Protein AF-A0A822E398-F1 (afdb_monomer_lite)

pLDDT: mean 74.32, std 11.71, range [43.66, 89.75]

Foldseek 3Di:
DDPQVVLVVCVVVLAAAEEEDAEPDDPVQRLQFLLVSVVLCVVQVHHYHYQDPPVVQVQWQPPLDPPPCVVRHPCVVCVVVVLVPDDPVSNVLQFEDEDEDDLPQPPDADDCCVPVVGRYYYYHGDHHPPLNLCVDPPHPCVCVQCPVVVHHSVCSSVVSCVSRTHHDPVVQQVPQDPPDPDDDPPDHSVNVVCQVPPPVHDDDDDDDDDDD

Secondary structure (DSSP, 8-state):
--HHHHHHHHHHTT--EEEE---SS-HHHHHHHHHHHHHHHHHTT-EEEE-S--HHHHHHHTTTS---HHHHHHHHTTHHHHHHHS-HHHHHH--EEEEE--S----S---HHHH--SSEEEEEE--SHHHHHHH-TT-TTHHIIIIIS---TTTHHHHHHHHH----HHHHHHHS----SS-S----HHHHHHHHS-TT------------

Structure (mmCIF, N/CA/C/O backbone):
data_AF-A0A822E398-F1
#
_entry.id   AF-A0A822E398-F1
#
loop_
_atom_site.group_PDB
_atom_site.id
_atom_site.type_symbol
_atom_site.label_atom_id
_atom_site.label_alt_id
_atom_site.label_comp_id
_atom_site.label_asym_id
_atom_site.label_entity_id
_atom_site.label_seq_id
_atom_site.pdbx_PDB_ins_code
_atom_site.Cartn_x
_atom_site.Cartn_y
_atom_site.Cartn_z
_atom_site.occupancy
_atom_site.B_iso_or_equiv
_atom_site.auth_seq_id
_atom_site.auth_comp_id
_atom_site.auth_asym_id
_atom_site.auth_atom_id
_atom_site.pdbx_PDB_model_num
ATOM 1 N N . MET A 1 1 ? -13.397 24.276 16.461 1.00 60.16 1 MET A N 1
ATOM 2 C CA . MET A 1 1 ? -13.560 22.857 16.807 1.00 60.16 1 MET A CA 1
ATOM 3 C C . MET A 1 1 ? -12.304 22.445 17.545 1.00 60.16 1 MET A C 1
ATOM 5 O O . MET A 1 1 ? -11.226 22.708 17.019 1.00 60.16 1 MET A O 1
ATOM 9 N N . THR A 1 2 ? -12.426 21.937 18.766 1.00 77.38 2 THR A N 1
ATOM 10 C CA . THR A 1 2 ? -11.283 21.451 19.557 1.00 77.38 2 THR A CA 1
ATOM 11 C C . THR A 1 2 ? -10.794 20.102 19.017 1.00 77.38 2 THR A C 1
ATOM 13 O O . THR A 1 2 ? -11.474 19.467 18.207 1.00 77.38 2 THR A O 1
ATOM 16 N N . PHE A 1 3 ? -9.609 19.658 19.445 1.00 71.69 3 PHE A N 1
ATOM 17 C CA . PHE A 1 3 ? -9.097 18.336 19.075 1.00 71.69 3 PHE A CA 1
ATOM 18 C C . PHE A 1 3 ? -10.010 17.209 19.585 1.00 71.69 3 PHE A C 1
ATOM 20 O O . PHE A 1 3 ? -10.341 16.306 18.827 1.00 71.69 3 PHE A O 1
ATOM 27 N N . GLU A 1 4 ? -10.510 17.300 20.822 1.00 75.12 4 GLU A N 1
ATOM 28 C CA . GLU A 1 4 ? -11.467 16.320 21.356 1.00 75.12 4 GLU A CA 1
ATOM 29 C C . GLU A 1 4 ? -12.773 16.280 20.548 1.00 75.12 4 GLU A C 1
ATOM 31 O O . GLU A 1 4 ? -13.281 15.200 20.263 1.00 75.12 4 GLU A O 1
ATOM 36 N N . GLU A 1 5 ? -13.294 17.428 20.099 1.00 78.19 5 GLU A N 1
ATOM 37 C CA . GLU A 1 5 ? -14.481 17.471 19.231 1.00 78.19 5 GLU A CA 1
ATOM 38 C C . GLU A 1 5 ? -14.224 16.821 17.859 1.00 78.19 5 GLU A C 1
ATOM 40 O O . GLU A 1 5 ? -15.102 16.155 17.306 1.00 78.19 5 GLU A O 1
ATOM 45 N N . GLN A 1 6 ? -13.022 16.991 17.295 1.00 72.75 6 GLN A N 1
ATOM 46 C CA . GLN A 1 6 ? -12.601 16.290 16.075 1.00 72.75 6 GLN A CA 1
ATOM 47 C C . GLN A 1 6 ? -12.479 14.783 16.308 1.00 72.75 6 GLN A C 1
ATOM 49 O O . GLN A 1 6 ? -12.944 13.988 15.490 1.00 72.75 6 GLN A O 1
ATOM 54 N N . PHE A 1 7 ? -11.889 14.393 17.433 1.00 74.50 7 PHE A N 1
ATOM 55 C CA . PHE A 1 7 ? -11.658 13.004 17.792 1.00 74.50 7 PHE A CA 1
ATOM 56 C C . PHE A 1 7 ? -12.970 12.257 18.067 1.00 74.50 7 PHE A C 1
ATOM 58 O O . PHE A 1 7 ? -13.199 11.172 17.536 1.00 74.50 7 PHE A O 1
ATOM 65 N N . GLN A 1 8 ? -13.909 12.884 18.773 1.00 78.56 8 GLN A N 1
ATOM 66 C CA . GLN A 1 8 ? -15.251 12.337 18.949 1.00 78.56 8 GLN A CA 1
ATOM 67 C C . GLN A 1 8 ? -15.978 12.150 17.618 1.00 78.56 8 GLN A C 1
ATOM 69 O O . GLN A 1 8 ? -16.666 11.148 17.436 1.00 78.56 8 GLN A O 1
ATOM 74 N N . ARG A 1 9 ? -15.802 13.057 16.649 1.00 79.50 9 ARG A N 1
ATOM 75 C CA . ARG A 1 9 ? -16.343 12.850 15.296 1.00 79.50 9 ARG A CA 1
ATOM 76 C C . ARG A 1 9 ? -15.699 11.661 14.590 1.00 79.50 9 ARG A C 1
ATOM 78 O O . ARG A 1 9 ? -16.415 10.911 13.939 1.00 79.50 9 ARG A O 1
ATOM 85 N N . ILE A 1 10 ? -14.386 11.471 14.720 1.00 76.50 10 ILE A N 1
ATOM 86 C CA . ILE A 1 10 ? -13.675 10.295 14.188 1.00 76.50 10 ILE A CA 1
ATOM 87 C C . ILE A 1 10 ? -14.284 9.006 14.752 1.00 76.50 10 ILE A C 1
ATOM 89 O O . ILE A 1 10 ? -14.565 8.081 13.989 1.00 76.50 10 ILE A O 1
ATOM 93 N N . ILE A 1 11 ? -14.555 8.962 16.059 1.00 80.19 11 ILE A N 1
ATOM 94 C CA . ILE A 1 11 ? -15.192 7.815 16.717 1.00 80.19 11 ILE A CA 1
ATOM 95 C C . ILE A 1 11 ? -16.631 7.621 16.229 1.00 80.19 11 ILE A C 1
ATOM 97 O O . ILE A 1 11 ? -16.986 6.519 15.814 1.00 80.19 11 ILE A O 1
ATOM 101 N N . GLN A 1 12 ? -17.445 8.682 16.221 1.00 82.88 12 GLN A N 1
ATOM 102 C CA . GLN A 1 12 ? -18.850 8.645 15.792 1.00 82.88 12 GLN A CA 1
ATOM 103 C C . GLN A 1 12 ? -19.008 8.195 14.336 1.00 82.88 12 GLN A C 1
ATOM 105 O O . GLN A 1 12 ? -19.931 7.454 14.010 1.00 82.88 12 GLN A O 1
ATOM 110 N N . LEU A 1 13 ? -18.099 8.628 13.461 1.00 79.62 13 LEU A N 1
ATOM 111 C CA . LEU A 1 13 ? -18.059 8.236 12.052 1.00 79.62 13 LEU A CA 1
ATOM 112 C C . LEU A 1 13 ? -17.362 6.885 11.831 1.00 79.62 13 LEU A C 1
ATOM 114 O O . LEU A 1 13 ? -17.240 6.442 10.691 1.00 79.62 13 LEU A O 1
ATOM 118 N N . ASN A 1 14 ? -16.896 6.241 12.904 1.00 83.88 14 ASN A N 1
ATOM 119 C CA . ASN A 1 14 ? -16.097 5.023 12.887 1.00 83.88 14 ASN A CA 1
ATOM 120 C C . ASN A 1 14 ? -14.923 5.078 11.893 1.00 83.88 14 ASN A C 1
ATOM 122 O O . ASN A 1 14 ? -14.618 4.110 11.196 1.00 83.88 14 ASN A O 1
ATOM 126 N N . VAL A 1 15 ? -14.260 6.232 11.819 1.00 83.44 15 VAL A N 1
ATOM 127 C CA . VAL 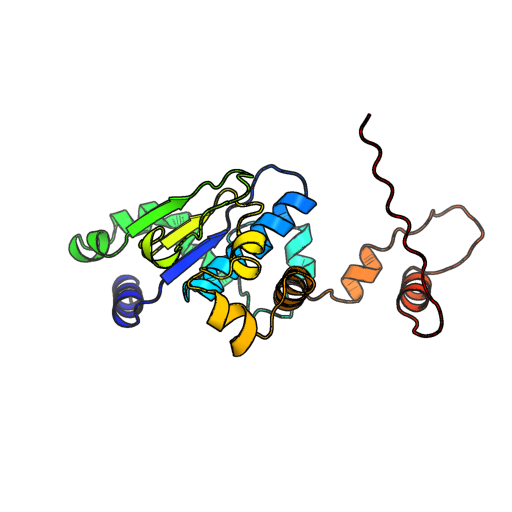A 1 15 ? -13.082 6.402 10.975 1.00 83.44 15 VAL A CA 1
ATOM 128 C C . VAL A 1 15 ? -11.933 5.617 11.599 1.00 83.44 15 VAL A C 1
ATOM 130 O O . VAL A 1 15 ? -11.661 5.712 12.802 1.00 83.44 15 VAL A O 1
ATOM 133 N N . ARG A 1 16 ? -11.278 4.813 10.764 1.00 88.25 16 ARG A N 1
ATOM 134 C CA . ARG A 1 16 ? -10.135 3.974 11.120 1.00 88.25 16 ARG A CA 1
ATOM 135 C C . ARG A 1 16 ? -8.964 4.317 10.219 1.00 88.25 16 ARG A C 1
ATOM 137 O O . ARG A 1 16 ? -9.158 4.684 9.061 1.00 88.25 16 ARG A O 1
ATOM 144 N N . PHE A 1 17 ? -7.761 4.178 10.747 1.00 86.69 17 PHE A N 1
ATOM 145 C CA . PHE A 1 17 ? -6.532 4.565 10.074 1.00 86.69 17 PHE A CA 1
ATOM 146 C C . PHE A 1 17 ? -5.630 3.359 9.877 1.00 86.69 17 PHE A C 1
ATOM 148 O O . PHE A 1 17 ? -5.622 2.422 10.684 1.00 86.69 17 PHE A O 1
ATOM 155 N N . LEU A 1 18 ? -4.877 3.398 8.786 1.00 88.00 18 LEU A N 1
ATOM 156 C CA . LEU A 1 18 ? -3.788 2.480 8.527 1.00 88.00 18 LEU A CA 1
ATOM 157 C C . LEU A 1 18 ? -2.566 3.290 8.112 1.00 88.00 18 LEU A C 1
ATOM 159 O O . LEU A 1 18 ? -2.607 4.010 7.115 1.00 88.00 18 LEU A O 1
ATOM 163 N N . ILE A 1 19 ? -1.487 3.157 8.872 1.00 85.31 19 ILE A N 1
ATOM 164 C CA . ILE A 1 19 ? -0.251 3.909 8.705 1.00 85.31 19 ILE A CA 1
ATOM 165 C C . ILE A 1 19 ? 0.794 3.002 8.070 1.00 85.31 19 ILE A C 1
ATOM 167 O O . ILE A 1 19 ? 1.100 1.921 8.574 1.00 85.31 19 ILE A O 1
ATOM 171 N N . TYR A 1 20 ? 1.357 3.463 6.961 1.00 85.50 20 TYR A N 1
ATOM 172 C CA . TYR A 1 20 ? 2.555 2.878 6.385 1.00 85.50 20 TYR A CA 1
ATOM 173 C C . TYR A 1 20 ? 3.791 3.382 7.126 1.00 85.50 20 TYR A C 1
ATOM 175 O O . TYR A 1 20 ? 4.073 4.582 7.133 1.00 85.50 20 TYR A O 1
ATOM 183 N N . GLU A 1 21 ? 4.577 2.453 7.660 1.00 83.19 21 GLU A N 1
ATOM 184 C CA . GLU A 1 21 ? 5.916 2.735 8.152 1.00 83.19 21 GLU A CA 1
ATOM 185 C C . GLU A 1 21 ? 6.958 2.162 7.189 1.00 83.19 21 GLU A C 1
ATOM 187 O O . GLU A 1 21 ? 6.857 1.033 6.699 1.00 83.19 21 GLU A O 1
ATOM 192 N N . LYS A 1 22 ? 7.963 2.978 6.866 1.00 78.31 22 LYS A N 1
ATOM 193 C CA . LYS A 1 22 ? 8.986 2.626 5.884 1.00 78.31 22 LYS A CA 1
ATOM 194 C C . LYS A 1 22 ? 9.930 1.575 6.456 1.00 78.31 22 LYS A C 1
ATOM 196 O O . LYS A 1 22 ? 10.693 1.850 7.377 1.00 78.31 22 LYS A O 1
ATOM 201 N N . SER A 1 23 ? 9.988 0.419 5.808 1.00 75.69 23 SER A N 1
ATOM 202 C CA . SER A 1 23 ? 11.020 -0.579 6.076 1.00 75.69 23 SER A CA 1
ATOM 203 C C . SER A 1 23 ? 12.400 -0.107 5.588 1.00 75.69 23 SER A C 1
ATOM 205 O O . SER A 1 23 ? 12.530 0.561 4.556 1.00 75.69 23 SER A O 1
ATOM 207 N N . LEU A 1 24 ? 13.472 -0.512 6.278 1.00 76.50 24 LEU A N 1
ATOM 208 C CA . LEU A 1 24 ? 14.869 -0.238 5.884 1.00 76.50 24 LEU A CA 1
ATOM 209 C C . LEU A 1 24 ? 15.364 -1.118 4.711 1.00 76.50 24 LEU A C 1
ATOM 211 O O . LEU A 1 24 ? 16.562 -1.307 4.522 1.00 76.50 24 LEU A O 1
ATOM 215 N N . THR A 1 25 ? 14.447 -1.668 3.915 1.00 78.38 25 THR A N 1
ATOM 216 C CA . THR A 1 25 ? 14.728 -2.603 2.816 1.00 78.38 25 THR A CA 1
ATOM 217 C C . THR A 1 25 ? 14.977 -1.880 1.489 1.00 78.38 25 THR A C 1
ATOM 219 O O . THR A 1 25 ? 14.923 -0.648 1.405 1.00 78.38 25 THR A O 1
ATOM 222 N N . GLY A 1 26 ? 15.273 -2.641 0.429 1.00 80.31 26 GLY A N 1
ATOM 223 C CA . GLY A 1 26 ? 15.471 -2.106 -0.918 1.00 80.31 26 GLY A CA 1
ATOM 224 C C . GLY A 1 26 ? 14.219 -1.422 -1.481 1.00 80.31 26 GLY A C 1
ATOM 225 O O . GLY A 1 26 ? 13.101 -1.644 -1.024 1.00 80.31 26 GLY A O 1
ATOM 226 N N . ILE A 1 27 ? 14.393 -0.583 -2.508 1.00 80.50 27 ILE A N 1
ATOM 227 C CA . ILE A 1 27 ? 13.290 0.213 -3.074 1.00 80.50 27 ILE A CA 1
ATOM 228 C C . ILE A 1 27 ? 12.125 -0.649 -3.581 1.00 80.50 27 ILE A C 1
ATOM 230 O O . ILE A 1 27 ? 10.973 -0.291 -3.366 1.00 80.50 27 ILE A O 1
ATOM 234 N N . ALA A 1 28 ? 12.422 -1.795 -4.199 1.00 80.44 28 ALA A N 1
ATOM 235 C CA . ALA A 1 28 ? 11.409 -2.721 -4.694 1.00 80.44 28 ALA A CA 1
ATOM 236 C C . ALA A 1 28 ? 10.558 -3.282 -3.546 1.00 80.44 28 ALA A C 1
ATOM 238 O O . ALA A 1 28 ? 9.333 -3.231 -3.611 1.00 80.44 28 ALA A O 1
ATOM 239 N N . ASP A 1 29 ? 11.200 -3.720 -2.463 1.00 79.81 29 ASP A N 1
ATOM 240 C CA . ASP A 1 29 ? 10.511 -4.258 -1.288 1.00 79.81 29 ASP A CA 1
ATOM 241 C C . ASP A 1 29 ? 9.667 -3.183 -0.600 1.00 79.81 29 ASP A C 1
ATOM 243 O O . ASP A 1 29 ? 8.542 -3.455 -0.195 1.00 79.81 29 ASP A O 1
ATOM 247 N N . ARG A 1 30 ? 10.164 -1.940 -0.529 1.00 80.88 30 ARG A N 1
ATOM 248 C CA . ARG A 1 30 ? 9.393 -0.802 -0.003 1.00 80.88 30 ARG A CA 1
ATOM 249 C C . ARG A 1 30 ? 8.161 -0.487 -0.849 1.00 80.88 30 ARG A C 1
ATOM 251 O O . ARG A 1 30 ? 7.112 -0.183 -0.293 1.00 80.88 30 ARG A O 1
ATOM 258 N N . ILE A 1 31 ? 8.264 -0.567 -2.179 1.00 81.94 31 ILE A N 1
ATOM 259 C CA . ILE A 1 31 ? 7.106 -0.394 -3.071 1.00 81.94 31 ILE A CA 1
ATOM 260 C C . ILE A 1 31 ? 6.102 -1.528 -2.848 1.00 81.94 31 ILE A C 1
ATOM 262 O O . ILE A 1 31 ? 4.913 -1.261 -2.716 1.00 81.94 31 ILE A O 1
ATOM 266 N N . ILE A 1 32 ? 6.559 -2.780 -2.764 1.00 82.56 32 ILE A N 1
ATOM 267 C CA . ILE A 1 32 ? 5.682 -3.929 -2.495 1.00 82.56 32 ILE A CA 1
ATOM 268 C C . ILE A 1 32 ? 4.984 -3.770 -1.141 1.00 82.56 32 ILE A C 1
ATOM 270 O O . ILE A 1 32 ? 3.774 -3.985 -1.055 1.00 82.56 32 ILE A O 1
ATOM 274 N N . HIS A 1 33 ? 5.722 -3.354 -0.111 1.00 84.31 33 HIS A N 1
ATOM 275 C CA . HIS A 1 33 ? 5.190 -3.059 1.217 1.00 84.31 33 HIS A CA 1
ATOM 276 C C . HIS A 1 33 ? 4.122 -1.971 1.162 1.00 84.31 33 HIS A C 1
ATOM 278 O O . HIS A 1 33 ? 3.009 -2.182 1.633 1.00 84.31 33 HIS A O 1
ATOM 284 N N . LEU A 1 34 ? 4.404 -0.852 0.497 1.00 85.06 34 LEU A N 1
ATOM 285 C CA . LEU A 1 34 ? 3.460 0.249 0.321 1.00 85.06 34 LEU A CA 1
ATOM 286 C C . LEU A 1 34 ? 2.176 -0.193 -0.391 1.00 85.06 34 LEU A C 1
ATOM 288 O O . LEU A 1 34 ? 1.082 0.056 0.107 1.00 85.06 34 LEU A O 1
ATOM 292 N N . ILE A 1 35 ? 2.303 -0.891 -1.520 1.00 85.19 35 ILE A N 1
ATOM 293 C CA . ILE A 1 35 ? 1.162 -1.391 -2.298 1.00 85.19 35 ILE A CA 1
ATOM 294 C C . ILE A 1 35 ? 0.313 -2.352 -1.476 1.00 85.19 35 ILE A C 1
ATOM 296 O O . ILE A 1 35 ? -0.912 -2.247 -1.455 1.00 85.19 35 ILE A O 1
ATOM 300 N N . THR A 1 36 ? 0.965 -3.267 -0.768 1.00 84.56 36 THR A N 1
ATOM 301 C CA . THR A 1 36 ? 0.282 -4.235 0.087 1.00 84.56 36 THR A CA 1
ATOM 302 C C . THR A 1 36 ? -0.455 -3.543 1.230 1.00 84.56 36 THR A C 1
ATOM 304 O O . THR A 1 36 ? -1.612 -3.842 1.510 1.00 84.56 36 THR A O 1
ATOM 307 N N . THR A 1 37 ? 0.203 -2.583 1.865 1.00 86.75 37 THR A N 1
ATOM 308 C CA . THR A 1 37 ? -0.336 -1.827 2.991 1.00 86.75 37 THR A CA 1
ATOM 309 C C . THR A 1 37 ? -1.543 -0.986 2.558 1.00 86.75 37 THR A C 1
ATOM 311 O O . THR A 1 37 ? -2.587 -1.011 3.210 1.00 86.75 37 THR A O 1
ATOM 314 N N . TYR A 1 38 ? -1.453 -0.318 1.404 1.00 86.62 38 TYR A N 1
ATOM 315 C CA . TYR A 1 38 ? -2.575 0.400 0.798 1.00 86.62 38 TYR A CA 1
ATOM 316 C C . TYR A 1 38 ? -3.752 -0.524 0.481 1.00 86.62 38 TYR A C 1
ATOM 318 O O . TYR A 1 38 ? -4.900 -0.207 0.781 1.00 86.62 38 TYR A O 1
ATOM 326 N N . PHE A 1 39 ? -3.476 -1.693 -0.086 1.00 86.06 39 PHE A N 1
ATOM 327 C CA . PHE A 1 39 ? -4.514 -2.664 -0.388 1.00 86.06 39 PHE A CA 1
ATOM 328 C C . PHE A 1 39 ? -5.255 -3.140 0.863 1.00 86.06 39 PHE A C 1
ATOM 330 O O . PHE A 1 39 ? -6.478 -3.234 0.859 1.00 86.06 39 PHE A O 1
ATOM 337 N N . ILE A 1 40 ? -4.537 -3.370 1.960 1.00 87.06 40 ILE A N 1
ATOM 338 C CA . ILE A 1 40 ? -5.143 -3.754 3.239 1.00 87.06 40 ILE A CA 1
ATOM 339 C C . ILE A 1 40 ? -5.998 -2.612 3.794 1.00 87.06 40 ILE A C 1
ATOM 341 O O . ILE A 1 40 ? -7.072 -2.868 4.337 1.00 87.06 40 ILE A O 1
ATOM 345 N N . ALA A 1 41 ? -5.600 -1.355 3.585 1.00 88.12 41 ALA A N 1
ATOM 346 C CA . ALA A 1 41 ? -6.437 -0.208 3.925 1.00 88.12 41 ALA A CA 1
ATOM 347 C C . ALA A 1 41 ? -7.751 -0.197 3.122 1.00 88.12 41 ALA A C 1
ATOM 349 O O . ALA A 1 41 ? -8.808 0.039 3.701 1.00 88.12 41 ALA A O 1
ATOM 350 N N . VAL A 1 42 ? -7.716 -0.538 1.828 1.00 86.62 42 VAL A N 1
ATOM 351 C CA . VAL A 1 42 ? -8.931 -0.703 1.007 1.00 86.62 42 VAL A CA 1
ATOM 352 C C . VAL A 1 42 ? -9.797 -1.854 1.529 1.00 86.62 42 VAL A C 1
ATOM 354 O O . VAL A 1 42 ? -10.990 -1.662 1.756 1.00 86.62 42 VAL A O 1
ATOM 357 N N . LEU A 1 43 ? -9.202 -3.026 1.778 1.00 86.50 43 LEU A N 1
ATOM 358 C CA . LEU A 1 43 ? -9.910 -4.211 2.282 1.00 86.50 43 LEU A CA 1
ATOM 359 C C . LEU A 1 43 ? -10.595 -3.978 3.629 1.00 86.50 43 LEU A C 1
ATOM 361 O O . LEU A 1 43 ? -11.641 -4.565 3.894 1.00 86.50 43 LEU A O 1
ATOM 365 N N . THR A 1 44 ? -9.988 -3.149 4.476 1.00 87.38 44 THR A N 1
ATOM 366 C CA . THR A 1 44 ? -10.467 -2.871 5.834 1.00 87.38 44 THR A CA 1
ATOM 367 C C . THR A 1 44 ? -11.156 -1.511 5.971 1.00 87.38 44 THR A C 1
ATOM 369 O O . THR A 1 44 ? -11.397 -1.031 7.079 1.00 87.38 44 THR A O 1
ATOM 372 N N . ASN A 1 45 ? -11.467 -0.848 4.851 1.00 87.31 45 ASN A N 1
ATOM 373 C CA . ASN A 1 45 ? -12.090 0.478 4.824 1.00 87.31 45 ASN A CA 1
ATOM 374 C C . ASN A 1 45 ? -11.414 1.481 5.790 1.00 87.31 45 ASN A C 1
ATOM 376 O O . ASN A 1 45 ? -12.066 2.127 6.617 1.00 87.31 45 ASN A O 1
ATOM 380 N N . ARG A 1 46 ? -10.081 1.547 5.738 1.00 88.56 46 ARG A N 1
ATOM 381 C CA . ARG A 1 46 ? -9.245 2.443 6.545 1.00 88.56 46 ARG A CA 1
ATOM 382 C C . ARG A 1 46 ? -8.726 3.591 5.693 1.00 88.56 46 ARG A C 1
ATOM 384 O O . ARG A 1 46 ? -8.362 3.413 4.532 1.00 88.56 46 ARG A O 1
ATOM 391 N N . LEU A 1 47 ? -8.619 4.767 6.301 1.00 84.94 47 LEU A N 1
ATOM 392 C CA . LEU A 1 47 ? -7.871 5.874 5.725 1.00 84.94 47 LEU A CA 1
ATOM 393 C C . LEU A 1 47 ? -6.386 5.513 5.725 1.00 84.94 47 LEU A C 1
ATOM 395 O O . LEU A 1 47 ? -5.781 5.318 6.781 1.00 84.94 47 LEU A O 1
ATOM 399 N N . PHE A 1 48 ? -5.825 5.403 4.523 1.00 83.31 48 PHE A N 1
ATOM 400 C CA . PHE A 1 48 ? -4.416 5.112 4.322 1.00 83.31 48 PHE A CA 1
ATOM 401 C C . PHE A 1 48 ? -3.571 6.363 4.551 1.00 83.31 48 PHE A C 1
ATOM 403 O O . PHE A 1 48 ? -3.819 7.413 3.954 1.00 83.31 48 PHE A O 1
ATOM 410 N N . ILE A 1 49 ? -2.559 6.234 5.400 1.00 79.00 49 ILE A N 1
ATOM 411 C CA . ILE A 1 49 ? -1.689 7.325 5.808 1.00 79.00 49 ILE A CA 1
ATOM 412 C C . ILE A 1 49 ? -0.255 6.961 5.493 1.00 79.00 49 ILE A C 1
ATOM 414 O O . ILE A 1 49 ? 0.271 5.935 5.922 1.00 79.00 49 ILE A O 1
ATOM 418 N N . PHE A 1 50 ? 0.373 7.846 4.736 1.00 75.31 50 PHE A N 1
ATOM 419 C CA . PHE A 1 50 ? 1.755 7.726 4.331 1.00 75.31 50 PHE A CA 1
ATOM 420 C C . PHE A 1 50 ? 2.581 8.769 5.087 1.00 75.31 50 PHE A C 1
ATOM 422 O O . PHE A 1 50 ? 2.818 9.855 4.582 1.00 75.31 50 PHE A O 1
ATOM 429 N N . ASP A 1 51 ? 2.982 8.470 6.321 1.00 63.66 51 ASP A N 1
ATOM 430 C CA . ASP A 1 51 ? 3.689 9.425 7.187 1.00 63.66 51 ASP A CA 1
ATOM 431 C C . ASP A 1 51 ? 5.212 9.249 7.092 1.00 63.66 51 ASP A C 1
ATOM 433 O O . ASP A 1 51 ? 5.888 8.818 8.026 1.00 63.66 51 ASP A O 1
ATOM 437 N N . GLN A 1 52 ? 5.764 9.456 5.894 1.00 63.03 52 GLN A N 1
ATOM 438 C CA . GLN A 1 52 ? 7.189 9.242 5.648 1.00 63.03 52 GLN A CA 1
ATOM 439 C C . GLN A 1 52 ? 7.760 10.273 4.675 1.00 63.03 52 GLN A C 1
ATOM 441 O O . GLN A 1 52 ? 7.281 10.446 3.551 1.00 63.03 52 GLN A O 1
ATOM 446 N N . ASN A 1 53 ? 8.895 10.862 5.060 1.00 62.19 53 ASN A N 1
ATOM 447 C CA . ASN A 1 53 ? 9.792 11.544 4.134 1.00 62.19 53 ASN A CA 1
ATOM 448 C C . ASN A 1 53 ? 10.437 10.493 3.219 1.00 62.19 53 ASN A C 1
ATOM 450 O O . ASN A 1 53 ? 11.514 9.959 3.499 1.00 62.19 53 ASN A O 1
ATOM 454 N N . TRP A 1 54 ? 9.753 10.164 2.124 1.00 67.75 54 TRP A N 1
ATOM 455 C CA . TRP A 1 54 ? 10.301 9.374 1.030 1.00 67.75 54 TRP A CA 1
ATOM 456 C C . TRP A 1 54 ? 10.505 10.299 -0.184 1.00 67.75 54 TRP A C 1
ATOM 458 O O . TRP A 1 54 ? 9.592 10.447 -1.000 1.00 67.75 54 TRP A O 1
ATOM 468 N N . PRO A 1 55 ? 11.689 10.937 -0.312 1.00 63.97 55 PRO A N 1
ATOM 469 C CA . PRO A 1 55 ? 11.936 11.977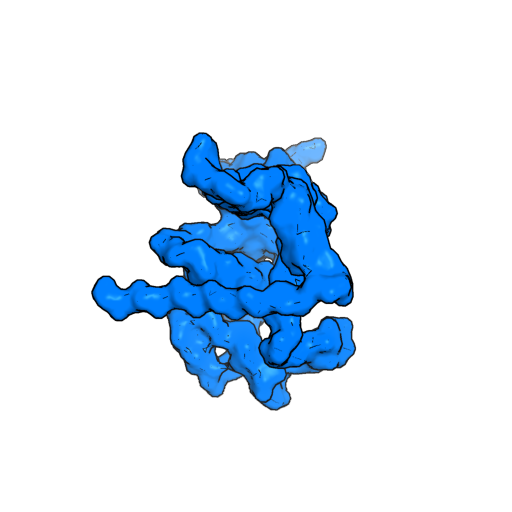 -1.312 1.00 63.97 55 PRO A CA 1
ATOM 470 C C . PRO A 1 55 ? 11.636 11.513 -2.738 1.00 63.97 55 PRO A C 1
ATOM 472 O O . PRO A 1 55 ? 11.012 12.227 -3.512 1.00 63.97 55 PRO A O 1
ATOM 475 N N . GLU A 1 56 ? 12.009 10.276 -3.072 1.00 60.31 56 GLU A N 1
ATOM 476 C CA . GLU A 1 56 ? 11.817 9.715 -4.408 1.00 60.31 56 GLU A CA 1
ATOM 477 C C . GLU A 1 56 ? 10.347 9.416 -4.739 1.00 60.31 56 GLU A C 1
ATOM 479 O O . GLU A 1 56 ? 10.017 9.269 -5.919 1.00 60.31 56 GLU A O 1
ATOM 484 N N . LEU A 1 57 ? 9.487 9.304 -3.722 1.00 62.66 57 LEU A N 1
ATOM 485 C CA . LEU A 1 57 ? 8.075 8.945 -3.842 1.00 62.66 57 LEU A CA 1
ATOM 486 C C . LEU A 1 57 ? 7.164 10.177 -3.916 1.00 62.66 57 LEU A C 1
ATOM 488 O O . LEU A 1 57 ? 6.179 10.168 -4.655 1.00 62.66 57 LEU A O 1
ATOM 492 N N . LEU A 1 58 ? 7.520 11.249 -3.197 1.00 57.16 58 LEU A N 1
ATOM 493 C CA . LEU A 1 58 ? 6.774 12.513 -3.188 1.00 57.16 58 LEU A CA 1
ATOM 494 C C . LEU A 1 58 ? 6.659 13.116 -4.596 1.00 57.16 58 LEU A C 1
ATOM 496 O O . LEU A 1 58 ? 5.595 13.605 -4.966 1.00 57.16 58 LEU A O 1
ATOM 500 N N . ASP A 1 59 ? 7.691 12.976 -5.428 1.00 54.59 59 ASP A N 1
ATOM 501 C CA . ASP A 1 59 ? 7.669 13.472 -6.810 1.00 54.59 59 ASP A CA 1
ATOM 502 C C . ASP A 1 59 ? 6.787 12.619 -7.761 1.00 54.59 59 ASP A C 1
ATOM 504 O O . ASP A 1 59 ? 6.442 13.058 -8.861 1.00 54.59 59 ASP A O 1
ATOM 508 N N . VAL A 1 60 ? 6.394 11.405 -7.342 1.00 54.66 60 VAL A N 1
ATOM 509 C CA . VAL A 1 60 ? 5.639 10.407 -8.135 1.00 54.66 60 VAL A CA 1
ATOM 510 C C . VAL A 1 60 ? 4.172 10.268 -7.681 1.00 54.66 60 VAL A C 1
ATOM 512 O O . VAL A 1 60 ? 3.331 9.807 -8.450 1.00 54.66 60 VAL A O 1
ATOM 515 N N . MET A 1 61 ? 3.822 10.672 -6.455 1.00 54.97 61 MET A N 1
ATOM 516 C CA . MET A 1 61 ? 2.476 10.461 -5.884 1.00 54.97 61 MET A CA 1
ATOM 517 C C . MET A 1 61 ? 1.520 11.661 -5.972 1.00 54.97 61 MET A C 1
ATOM 519 O O . MET A 1 61 ? 0.314 11.504 -5.805 1.00 54.97 61 MET A O 1
ATOM 523 N N . GLN A 1 62 ? 2.000 12.869 -6.263 1.00 52.81 62 GLN A N 1
ATOM 524 C CA . GLN A 1 62 ? 1.228 14.103 -6.033 1.00 52.81 62 GLN A CA 1
ATOM 525 C C . GLN A 1 62 ? 0.047 14.386 -6.993 1.00 52.81 62 GLN A C 1
ATOM 527 O O . GLN A 1 62 ? -0.432 15.517 -7.031 1.00 52.81 62 GLN A O 1
ATOM 532 N N . SER A 1 63 ? -0.417 13.450 -7.828 1.00 45.44 63 SER A N 1
ATOM 533 C CA . SER A 1 63 ? -1.541 13.744 -8.749 1.00 45.44 63 SER A CA 1
ATOM 534 C C . SER A 1 63 ? -2.739 12.801 -8.710 1.00 45.44 63 SER A C 1
ATOM 536 O O . SER A 1 63 ? -3.791 13.216 -9.187 1.00 45.44 63 SER A O 1
ATOM 538 N N . SER A 1 64 ? -2.647 11.604 -8.118 1.00 46.09 64 SER A N 1
ATOM 539 C CA . SER A 1 64 ? -3.802 10.689 -8.025 1.00 46.09 64 SER A CA 1
ATOM 540 C C . SER A 1 64 ? -4.462 10.645 -6.648 1.00 46.09 64 SER A C 1
ATOM 542 O O . SER A 1 64 ? -5.610 10.227 -6.533 1.00 46.09 64 SER A O 1
ATOM 544 N N . LEU A 1 65 ? -3.785 11.126 -5.607 1.00 50.50 65 LEU A N 1
ATOM 545 C CA . LEU A 1 65 ? -4.350 11.256 -4.272 1.00 50.50 65 LEU A CA 1
ATOM 546 C C . LEU A 1 65 ? -4.355 12.736 -3.901 1.00 50.50 65 LEU A C 1
ATOM 548 O O . LEU A 1 65 ? -3.349 13.419 -4.089 1.00 50.50 65 LEU A O 1
ATOM 552 N N . ASN A 1 66 ? -5.451 13.216 -3.308 1.00 48.16 66 ASN A N 1
ATOM 553 C CA . ASN A 1 66 ? -5.499 14.453 -2.515 1.00 48.16 66 ASN A CA 1
ATOM 554 C C . ASN A 1 66 ? -4.613 14.319 -1.255 1.00 48.16 66 ASN A C 1
ATOM 556 O O . ASN A 1 66 ? -5.038 14.603 -0.139 1.00 48.16 66 ASN A O 1
ATOM 560 N N . TYR A 1 67 ? -3.394 13.807 -1.413 1.00 48.94 67 TYR A N 1
ATOM 561 C CA . TYR A 1 67 ? -2.409 13.685 -0.368 1.00 48.94 67 TYR A CA 1
ATOM 562 C C . TYR A 1 67 ? -1.879 15.087 -0.091 1.00 48.94 67 TYR A C 1
ATOM 564 O O . TYR A 1 67 ? -1.023 15.604 -0.808 1.00 48.94 67 TYR A O 1
ATOM 572 N N . GLN A 1 68 ? -2.467 15.712 0.922 1.00 53.94 68 GLN A N 1
ATOM 573 C CA . GLN A 1 68 ? -1.998 16.960 1.492 1.00 53.94 68 GLN A CA 1
ATOM 574 C C . GLN A 1 68 ? -1.297 16.614 2.813 1.00 53.94 68 GLN A C 1
ATOM 576 O O . GLN A 1 68 ? -1.970 16.490 3.846 1.00 53.94 68 GLN A O 1
ATOM 581 N N . PRO A 1 69 ? 0.026 16.356 2.781 1.00 51.88 69 PRO A N 1
ATOM 582 C CA . PRO A 1 69 ? 0.790 15.940 3.957 1.00 51.88 69 PRO A CA 1
ATOM 583 C C . PRO A 1 69 ? 0.565 16.881 5.148 1.00 51.88 69 PRO A C 1
ATOM 585 O O . PRO A 1 69 ? 0.517 16.444 6.293 1.00 51.88 69 PRO A O 1
ATOM 588 N N . GLU A 1 70 ? 0.321 18.162 4.879 1.00 52.66 70 GLU A N 1
ATOM 589 C CA . GLU A 1 70 ? 0.123 19.210 5.874 1.00 52.66 70 GLU A CA 1
ATOM 590 C C . GLU A 1 70 ? -1.115 19.004 6.763 1.00 52.66 70 GLU A C 1
ATOM 592 O O . GLU A 1 70 ? -1.147 19.528 7.872 1.00 52.66 70 GLU A O 1
ATOM 597 N N . PHE A 1 71 ? -2.128 18.250 6.318 1.00 48.53 71 PHE A N 1
ATOM 598 C CA . PHE A 1 71 ? -3.358 18.027 7.095 1.00 48.53 71 PHE A CA 1
ATOM 599 C C . PHE A 1 71 ? -3.358 16.715 7.882 1.00 48.53 71 PHE A C 1
ATOM 601 O O . PHE A 1 71 ? -4.072 16.591 8.875 1.00 48.53 71 PHE A O 1
ATOM 608 N N . VAL A 1 72 ? -2.575 15.727 7.446 1.00 49.19 72 VAL A N 1
ATOM 609 C CA . VAL A 1 72 ? -2.578 14.380 8.035 1.00 49.19 72 VAL A CA 1
ATOM 610 C C . VAL A 1 72 ? -1.390 14.182 8.981 1.00 49.19 72 VAL A C 1
ATOM 612 O O . VAL A 1 72 ? -1.551 13.588 10.034 1.00 49.19 72 VAL A O 1
ATOM 615 N N . ILE A 1 73 ? -0.221 14.737 8.665 1.00 52.97 73 ILE A N 1
ATOM 616 C CA . ILE A 1 73 ? 1.043 14.498 9.385 1.00 52.97 73 ILE A CA 1
ATOM 617 C C . ILE A 1 73 ? 1.184 15.205 10.750 1.00 52.97 73 ILE A C 1
ATOM 619 O O . ILE A 1 73 ? 1.816 14.628 11.640 1.00 52.97 73 ILE A O 1
ATOM 623 N N . PRO A 1 74 ? 0.635 16.418 10.998 1.00 54.19 74 PRO A N 1
ATOM 624 C CA . PRO A 1 74 ? 0.988 17.159 12.214 1.00 54.19 74 PRO A CA 1
ATOM 625 C C . PRO A 1 74 ? 0.633 16.443 13.519 1.00 54.19 74 PRO A C 1
ATOM 627 O O . PRO A 1 74 ? 1.311 16.640 14.523 1.00 54.19 74 PRO A O 1
ATOM 630 N N . TRP A 1 75 ? -0.421 15.626 13.509 1.00 60.44 75 TRP A N 1
ATOM 631 C CA . TRP A 1 75 ? -0.937 14.985 14.713 1.00 60.44 75 TRP A CA 1
ATOM 632 C C . TRP A 1 75 ? -0.400 13.561 14.918 1.00 60.44 75 TRP A C 1
ATOM 634 O O . TRP A 1 75 ? -0.235 13.162 16.064 1.00 60.44 75 TRP A O 1
ATOM 644 N N . PHE A 1 76 ? -0.030 12.813 13.867 1.00 65.12 76 PHE A N 1
ATOM 645 C CA . PHE A 1 76 ? 0.547 11.468 14.051 1.00 65.12 76 PHE A CA 1
ATOM 646 C C . PHE A 1 76 ? 1.899 11.484 14.751 1.00 65.12 76 PHE A C 1
ATOM 648 O O . PHE A 1 76 ? 2.097 10.758 15.720 1.00 65.12 76 PHE A O 1
ATOM 655 N N . SER A 1 77 ? 2.797 12.370 14.321 1.00 65.69 77 SER A N 1
ATOM 656 C CA . SER A 1 77 ? 4.114 12.543 14.953 1.00 65.69 77 SER A CA 1
ATOM 657 C C . SER A 1 77 ? 4.051 12.959 16.431 1.00 65.69 77 SER A C 1
ATOM 659 O O . SER A 1 77 ? 5.055 12.882 17.135 1.00 65.69 77 SER A O 1
ATOM 661 N N . GLN A 1 78 ? 2.881 13.396 16.906 1.00 70.19 78 GLN A N 1
ATOM 662 C CA . GLN A 1 78 ? 2.631 13.821 18.281 1.00 70.19 78 GLN A CA 1
ATOM 663 C C . GLN A 1 78 ? 1.603 12.922 18.980 1.00 70.19 78 GLN A C 1
ATOM 665 O O . GLN A 1 78 ? 1.032 13.337 19.983 1.00 70.19 78 GLN A O 1
ATOM 670 N N . MET A 1 79 ? 1.349 11.710 18.472 1.00 72.69 79 MET A N 1
ATOM 671 C CA . MET A 1 79 ? 0.315 10.810 18.996 1.00 72.69 79 MET A CA 1
ATOM 672 C C . MET A 1 79 ? 0.431 10.563 20.491 1.00 72.69 79 MET A C 1
ATOM 674 O O . MET A 1 79 ? -0.563 10.705 21.191 1.00 72.69 79 MET A O 1
ATOM 678 N N . ASP A 1 80 ? 1.633 10.271 20.982 1.00 73.00 80 ASP A N 1
ATOM 679 C CA . ASP A 1 80 ? 1.856 10.005 22.405 1.00 73.00 80 ASP A CA 1
ATOM 680 C C . ASP A 1 80 ? 1.449 11.216 23.261 1.00 73.00 80 ASP A C 1
ATOM 682 O O . ASP A 1 80 ? 0.647 11.104 24.185 1.00 73.00 80 ASP A O 1
ATOM 686 N N . LEU A 1 81 ? 1.903 12.411 22.865 1.00 73.50 81 LEU A N 1
ATOM 687 C CA . LEU A 1 81 ? 1.541 13.686 23.495 1.00 73.50 81 LEU A CA 1
ATOM 688 C C . LEU A 1 81 ? 0.038 13.976 23.409 1.00 73.50 81 LEU A C 1
ATOM 690 O O . LEU A 1 81 ? -0.550 14.533 24.332 1.00 73.50 81 LEU A O 1
ATOM 694 N N . ILE A 1 82 ? -0.595 13.638 22.292 1.00 73.50 82 ILE A N 1
ATOM 695 C CA . ILE A 1 82 ? -2.027 13.834 22.086 1.00 73.50 82 ILE A CA 1
ATOM 696 C C . ILE A 1 82 ? -2.830 12.897 22.987 1.00 73.50 82 ILE A C 1
ATOM 698 O O . ILE A 1 82 ? -3.769 13.351 23.638 1.00 73.50 82 ILE A O 1
ATOM 702 N N . ILE A 1 83 ? -2.448 11.619 23.051 1.00 74.81 83 ILE A N 1
ATOM 703 C CA . ILE A 1 83 ? -3.073 10.603 23.899 1.00 74.81 83 ILE A CA 1
ATOM 704 C C . ILE A 1 83 ? -3.016 11.049 25.356 1.00 74.81 83 ILE A C 1
ATOM 706 O O . ILE A 1 83 ? -4.052 11.067 26.014 1.00 74.81 83 ILE A O 1
ATOM 710 N N . GLU A 1 84 ? -1.856 11.499 25.837 1.00 79.00 84 GLU A N 1
ATOM 711 C CA . GLU A 1 84 ? -1.674 11.986 27.211 1.00 79.00 84 GLU A CA 1
ATOM 712 C C . GLU A 1 84 ? -2.608 13.152 27.582 1.00 79.00 84 GLU A C 1
ATOM 714 O O . GLU A 1 84 ? -2.977 13.299 28.746 1.00 79.00 84 GLU A O 1
ATOM 719 N N . ASN A 1 85 ? -3.018 13.961 26.599 1.00 77.50 85 ASN A N 1
ATOM 720 C CA . ASN A 1 85 ? -3.886 15.123 26.796 1.00 77.50 85 ASN A CA 1
ATOM 721 C C . ASN A 1 85 ? -5.377 14.854 26.511 1.00 77.50 85 ASN A C 1
ATOM 723 O O . ASN A 1 85 ? -6.196 15.757 26.690 1.00 77.50 85 ASN A O 1
ATOM 727 N N . LEU A 1 86 ? -5.745 13.646 26.070 1.00 78.88 86 LEU A N 1
ATOM 728 C CA . LEU A 1 86 ? -7.141 13.237 25.895 1.00 78.88 86 LEU A CA 1
ATOM 729 C C . LEU A 1 86 ? -7.784 12.870 27.236 1.00 78.88 86 LEU A C 1
ATOM 731 O O . LEU A 1 86 ? -7.148 12.312 28.128 1.00 78.88 86 LEU A O 1
ATOM 735 N N . SER A 1 87 ? -9.087 13.117 27.364 1.00 78.94 87 SER A N 1
ATOM 736 C CA . SER A 1 87 ? -9.869 12.548 28.464 1.00 78.94 87 SER A CA 1
ATOM 737 C C . SER A 1 87 ? -9.794 11.011 28.487 1.00 78.94 87 SER A C 1
ATOM 739 O O . SER A 1 87 ? -9.805 10.360 27.444 1.00 78.94 87 SER A O 1
ATOM 741 N N . LEU A 1 88 ? -9.760 10.419 29.691 1.00 76.94 88 LEU A N 1
ATOM 742 C CA . LEU A 1 88 ? -9.579 8.970 29.913 1.00 76.94 88 LEU A CA 1
ATOM 743 C C . LEU A 1 88 ? -10.525 8.096 29.068 1.00 76.94 88 LEU A C 1
ATOM 745 O O . LEU A 1 88 ? -10.095 7.113 28.477 1.00 76.94 88 LEU A O 1
ATOM 749 N N . ASN A 1 89 ? -11.795 8.490 28.938 1.00 77.06 89 ASN A N 1
ATOM 750 C CA . ASN A 1 89 ? -12.771 7.750 28.129 1.00 77.06 89 ASN A CA 1
ATOM 751 C C . ASN A 1 89 ? -12.397 7.721 26.634 1.00 77.06 89 ASN A C 1
ATOM 753 O O . ASN A 1 89 ? -12.633 6.726 25.960 1.00 77.06 89 ASN A O 1
ATOM 757 N N . LEU A 1 90 ? -11.815 8.805 26.108 1.00 75.19 90 LEU A N 1
ATOM 758 C CA . LEU A 1 90 ? -11.378 8.885 24.711 1.00 75.19 90 LEU A CA 1
ATOM 759 C C . LEU A 1 90 ? -10.071 8.120 24.477 1.00 75.19 90 LEU A C 1
ATOM 761 O O . LEU A 1 90 ? -9.858 7.611 23.379 1.00 75.19 90 LEU A O 1
ATOM 765 N N . GLN A 1 91 ? -9.218 8.006 25.499 1.00 74.12 91 GLN A N 1
ATOM 766 C CA . GLN A 1 91 ? -8.005 7.189 25.430 1.00 74.12 91 GLN A CA 1
ATOM 767 C C . GLN A 1 91 ? -8.343 5.703 25.237 1.00 74.12 91 GLN A C 1
ATOM 769 O O . GLN A 1 91 ? -7.729 5.047 24.403 1.00 74.12 91 GLN A O 1
ATOM 774 N N . GLU A 1 92 ? -9.355 5.181 25.938 1.00 78.19 92 GLU A N 1
ATOM 775 C CA . GLU A 1 92 ? -9.784 3.777 25.800 1.00 78.19 92 GLU A CA 1
ATOM 776 C C . GLU A 1 92 ? -10.348 3.453 24.402 1.00 78.19 92 GLU A C 1
ATOM 778 O O . GLU A 1 92 ? -10.235 2.325 23.919 1.00 78.19 92 GLU A O 1
ATOM 783 N N . GLU A 1 93 ? -10.929 4.443 23.718 1.00 78.06 93 GLU A N 1
ATOM 784 C CA . GLU A 1 93 ? -11.477 4.302 22.362 1.00 78.06 93 GLU A CA 1
ATOM 785 C C . GLU A 1 93 ? -10.416 4.443 21.252 1.00 78.06 93 GLU A C 1
ATOM 787 O O . GLU A 1 93 ? -10.677 4.107 20.082 1.00 78.06 93 GLU A O 1
ATOM 792 N N . LEU A 1 94 ? -9.220 4.927 21.605 1.00 78.50 94 LEU A N 1
ATOM 793 C CA . LEU A 1 94 ? -8.066 5.061 20.724 1.00 78.50 94 LEU A CA 1
ATOM 794 C C . LEU A 1 94 ? -7.126 3.863 20.876 1.00 78.50 94 LEU A C 1
ATOM 796 O O . LEU A 1 94 ? -6.145 3.897 21.610 1.00 78.50 94 LEU A O 1
ATOM 800 N N . THR A 1 95 ? -7.406 2.794 20.139 1.00 85.06 95 THR A N 1
ATOM 801 C CA . THR A 1 95 ? -6.528 1.619 20.093 1.00 85.06 95 THR A CA 1
ATOM 802 C C . THR A 1 95 ? -5.512 1.741 18.961 1.00 85.06 95 THR A C 1
ATOM 804 O O . THR A 1 95 ? -5.881 2.053 17.822 1.00 85.06 95 THR A O 1
ATOM 807 N N . ILE A 1 96 ? -4.238 1.502 19.283 1.00 85.81 96 ILE A N 1
ATOM 808 C CA . ILE A 1 96 ? -3.104 1.551 18.355 1.00 85.81 96 ILE A CA 1
ATOM 809 C C . ILE A 1 96 ? -2.298 0.265 18.511 1.00 85.81 96 ILE A C 1
ATOM 811 O O . ILE A 1 96 ? -1.989 -0.108 19.638 1.00 85.81 96 ILE A O 1
ATOM 815 N N . GLU A 1 97 ? -1.950 -0.388 17.404 1.00 87.94 97 GLU A N 1
ATOM 816 C CA . GLU A 1 97 ? -1.084 -1.572 17.425 1.00 87.94 97 GLU A CA 1
ATOM 817 C C . GLU A 1 97 ? -0.172 -1.626 16.193 1.00 87.94 97 GLU A C 1
ATOM 819 O O . GLU A 1 97 ? -0.554 -1.236 15.078 1.00 87.94 97 GLU A O 1
ATOM 824 N N . ASP A 1 98 ? 1.040 -2.136 16.416 1.00 86.31 98 ASP A N 1
ATOM 825 C CA . ASP A 1 98 ? 2.058 -2.344 15.395 1.00 86.31 98 ASP A CA 1
ATOM 826 C C . ASP A 1 98 ? 1.983 -3.760 14.827 1.00 86.31 98 ASP A C 1
ATOM 828 O O . ASP A 1 98 ? 2.046 -4.752 15.552 1.00 86.31 98 ASP A O 1
ATOM 832 N N . TYR A 1 99 ? 1.982 -3.872 13.503 1.00 84.12 99 TYR A N 1
ATOM 833 C CA . TYR A 1 99 ? 1.994 -5.155 12.819 1.00 84.12 99 TYR A CA 1
ATOM 834 C C . TYR A 1 99 ? 3.239 -5.333 11.959 1.00 84.12 99 TYR A C 1
ATOM 836 O O . TYR A 1 99 ? 3.648 -4.469 11.171 1.00 84.12 99 TYR A O 1
ATOM 844 N N . TRP A 1 100 ? 3.800 -6.531 12.085 1.00 78.44 100 TRP A N 1
ATOM 845 C CA . TRP A 1 100 ? 4.937 -7.009 11.320 1.00 78.44 100 TRP A CA 1
ATOM 846 C C . TRP A 1 100 ? 4.550 -8.310 10.641 1.00 78.44 100 TRP A C 1
ATOM 848 O O . TRP A 1 100 ? 4.204 -9.288 11.299 1.00 78.44 100 TRP A O 1
ATOM 858 N N . PHE A 1 101 ? 4.650 -8.327 9.321 1.00 71.50 101 PHE A N 1
ATOM 859 C CA . PHE A 1 101 ? 4.395 -9.504 8.516 1.00 71.50 101 PHE A CA 1
ATOM 860 C C . PHE A 1 101 ? 5.682 -9.900 7.793 1.00 71.50 101 PHE A C 1
ATOM 862 O O . PHE A 1 101 ? 6.265 -9.133 7.015 1.00 71.50 101 PHE A O 1
ATOM 869 N N . SER A 1 102 ? 6.141 -11.114 8.083 1.00 62.12 102 SER A N 1
ATOM 870 C CA . SER A 1 102 ? 7.212 -11.793 7.360 1.00 62.12 102 SER A CA 1
ATOM 871 C C . SER A 1 102 ? 6.775 -12.133 5.932 1.00 62.12 102 SER A C 1
ATOM 873 O O . SER A 1 102 ? 5.585 -12.154 5.610 1.00 62.12 102 SER A O 1
ATOM 875 N N . LEU A 1 103 ? 7.761 -12.465 5.089 1.00 56.06 103 LEU A N 1
ATOM 876 C CA . LEU A 1 103 ? 7.618 -13.119 3.774 1.00 56.06 103 LEU A CA 1
ATOM 877 C C . LEU A 1 103 ? 6.984 -14.520 3.867 1.00 56.06 103 LEU A C 1
ATOM 879 O O . LEU A 1 103 ? 7.278 -15.400 3.051 1.00 56.06 103 LEU A O 1
ATOM 883 N N . ASP A 1 104 ? 6.154 -14.774 4.872 1.00 51.72 104 ASP A N 1
ATOM 884 C CA . ASP A 1 104 ? 5.464 -16.037 4.958 1.00 51.72 104 ASP A CA 1
ATOM 885 C C . ASP A 1 104 ? 4.492 -16.082 3.791 1.00 51.72 104 ASP A C 1
ATOM 887 O O . ASP A 1 104 ? 3.606 -15.244 3.624 1.00 51.72 104 ASP A O 1
ATOM 891 N N . ARG A 1 105 ? 4.727 -17.057 2.913 1.00 54.25 105 ARG A N 1
ATOM 892 C CA . ARG A 1 105 ? 3.768 -17.444 1.890 1.00 54.25 105 ARG A CA 1
ATOM 893 C C . ARG A 1 105 ? 2.558 -17.926 2.667 1.00 54.25 105 ARG A C 1
ATOM 895 O O . ARG A 1 105 ? 2.548 -19.061 3.142 1.00 54.25 105 ARG A O 1
ATOM 902 N N . TYR A 1 106 ? 1.606 -17.029 2.891 1.00 61.41 106 TYR A N 1
ATOM 903 C CA . TYR A 1 106 ? 0.366 -17.376 3.554 1.00 61.41 106 TYR A CA 1
ATOM 904 C C . TYR A 1 106 ? -0.208 -18.561 2.788 1.00 61.41 106 TYR A C 1
ATOM 906 O O . TYR A 1 106 ? -0.405 -18.491 1.580 1.00 61.41 106 TYR A O 1
ATOM 914 N N . ASN A 1 107 ? -0.367 -19.674 3.490 1.00 62.84 107 ASN A N 1
ATOM 915 C CA . ASN A 1 107 ? -1.114 -20.835 3.016 1.00 62.84 107 ASN A CA 1
ATOM 916 C C . ASN A 1 107 ? -2.518 -20.849 3.644 1.00 62.84 107 ASN A C 1
ATOM 918 O O . ASN A 1 107 ? -3.223 -21.851 3.562 1.00 62.84 107 ASN A O 1
ATOM 922 N N . ILE A 1 108 ? -2.868 -19.770 4.349 1.00 70.88 108 ILE A N 1
ATOM 923 C CA . ILE A 1 108 ? -4.086 -19.607 5.128 1.00 70.88 108 ILE A CA 1
ATOM 924 C C . ILE A 1 108 ? -4.672 -18.244 4.773 1.00 70.88 108 ILE A C 1
ATOM 926 O O . ILE A 1 108 ? -3.955 -17.241 4.748 1.00 70.88 108 ILE A O 1
ATOM 930 N N . ASP A 1 109 ? -5.982 -18.216 4.548 1.00 76.50 109 ASP A N 1
ATOM 931 C CA . ASP A 1 109 ? -6.725 -16.977 4.374 1.00 76.50 109 ASP A CA 1
ATOM 932 C C . ASP A 1 109 ? -6.661 -16.136 5.649 1.00 76.50 109 ASP A C 1
ATOM 934 O O . ASP A 1 109 ? -7.114 -16.554 6.717 1.00 76.50 109 ASP A O 1
ATOM 938 N N . TYR A 1 110 ? -6.088 -14.942 5.529 1.00 79.19 110 TYR A N 1
ATOM 939 C CA . TYR A 1 110 ? -5.988 -13.992 6.626 1.00 79.19 110 TYR A CA 1
ATOM 940 C C . TYR A 1 110 ? -7.173 -13.029 6.598 1.00 79.19 110 TYR A C 1
ATOM 942 O O . TYR A 1 110 ? -7.516 -12.490 5.550 1.00 79.19 110 TYR A O 1
ATOM 950 N N . ASP A 1 111 ? -7.789 -12.801 7.754 1.00 85.94 111 ASP A N 1
ATOM 951 C CA . ASP A 1 111 ? -8.888 -11.849 7.925 1.00 85.94 111 ASP A CA 1
ATOM 952 C C . ASP A 1 111 ? -8.352 -10.577 8.594 1.00 85.94 111 ASP A C 1
ATOM 954 O O . ASP A 1 111 ? -8.257 -10.507 9.819 1.00 85.94 111 ASP A O 1
ATOM 958 N N . TYR A 1 112 ? -7.958 -9.578 7.807 1.00 84.75 112 TYR A N 1
ATOM 959 C CA . TYR A 1 112 ? -7.402 -8.332 8.341 1.00 84.75 112 TYR A CA 1
ATOM 960 C C . TYR A 1 112 ? -8.397 -7.550 9.201 1.00 84.75 112 TYR A C 1
ATOM 962 O O . TYR A 1 112 ? -7.972 -6.866 10.123 1.00 84.75 112 TYR A O 1
ATOM 970 N N . GLU A 1 113 ? -9.704 -7.663 8.954 1.00 85.75 113 GLU A N 1
ATOM 971 C CA . GLU A 1 113 ? -10.717 -7.000 9.787 1.00 85.75 113 GLU A CA 1
ATOM 972 C C . GLU A 1 113 ? -10.754 -7.601 11.193 1.00 85.75 113 GLU A C 1
ATOM 974 O O . GLU A 1 113 ? -10.811 -6.886 12.193 1.00 85.75 113 GLU A O 1
ATOM 979 N N . LYS A 1 114 ? -10.671 -8.930 11.281 1.00 86.69 114 LYS A N 1
ATOM 980 C CA . LYS A 1 114 ? -10.657 -9.634 12.563 1.00 86.69 114 LYS A CA 1
ATOM 981 C C . LYS A 1 114 ? -9.334 -9.481 13.309 1.00 86.69 114 LYS A C 1
ATOM 983 O O . LYS A 1 114 ? -9.343 -9.379 14.536 1.00 86.69 114 LYS A O 1
ATOM 988 N N . HIS A 1 115 ? -8.211 -9.541 12.596 1.00 84.94 115 HIS A N 1
ATOM 989 C CA . HIS A 1 115 ? -6.888 -9.592 13.221 1.00 84.94 115 HIS A CA 1
ATOM 990 C C . HIS A 1 115 ? -6.256 -8.215 13.443 1.00 84.94 115 HIS A C 1
ATOM 992 O O . HIS A 1 115 ? -5.425 -8.102 14.339 1.00 84.94 115 HIS A O 1
ATOM 998 N N . CYS A 1 116 ? -6.654 -7.194 12.678 1.00 87.25 116 CYS A N 1
ATOM 999 C CA . CYS A 1 116 ? -6.246 -5.797 12.842 1.00 87.25 116 CYS A CA 1
ATOM 1000 C C . CYS A 1 116 ? -7.492 -4.972 13.190 1.00 87.25 116 CYS A C 1
ATOM 1002 O O . CYS A 1 116 ? -8.060 -4.278 12.344 1.00 87.25 116 CYS A O 1
ATOM 1004 N N . ARG A 1 117 ? -7.962 -5.106 14.431 1.00 88.19 117 ARG A N 1
ATOM 1005 C CA . ARG A 1 117 ? -9.241 -4.556 14.927 1.00 88.19 117 ARG A CA 1
ATOM 1006 C C . ARG A 1 117 ? -9.111 -3.142 15.497 1.00 88.19 117 ARG A C 1
ATOM 1008 O O . ARG A 1 117 ? -10.110 -2.467 15.731 1.00 88.19 117 ARG A O 1
ATOM 1015 N N . GLU A 1 118 ? -7.884 -2.701 15.708 1.00 89.75 118 GLU A N 1
ATOM 1016 C CA . GLU A 1 118 ? -7.509 -1.455 16.356 1.00 89.75 118 GLU A CA 1
ATOM 1017 C C . GLU A 1 118 ? -7.898 -0.261 15.487 1.00 89.75 118 GLU A C 1
ATOM 1019 O O . GLU A 1 118 ? -7.980 -0.365 14.261 1.00 89.75 118 GLU A O 1
ATOM 1024 N N . ARG A 1 119 ? -8.174 0.896 16.089 1.00 87.19 119 ARG A N 1
ATOM 1025 C CA . ARG A 1 119 ? -8.596 2.080 15.328 1.00 87.19 119 ARG A CA 1
ATOM 1026 C C . ARG A 1 119 ? -7.461 2.615 14.462 1.00 87.19 119 ARG A C 1
ATOM 1028 O O . ARG A 1 119 ? -7.713 2.994 13.318 1.00 87.19 119 ARG A O 1
ATOM 1035 N N . ILE A 1 120 ? -6.239 2.604 14.981 1.00 87.38 120 ILE A N 1
ATOM 1036 C CA . ILE A 1 120 ? -5.016 2.947 14.259 1.00 87.38 120 ILE A CA 1
ATOM 1037 C C . ILE A 1 120 ? -4.160 1.690 14.167 1.00 87.38 120 ILE A C 1
ATOM 1039 O O . ILE A 1 120 ? -3.890 1.025 15.158 1.00 87.38 120 ILE A O 1
ATOM 1043 N N . VAL A 1 121 ? -3.738 1.363 12.955 1.00 89.56 121 VAL A N 1
ATOM 1044 C CA . VAL A 1 121 ? -2.903 0.195 12.686 1.00 89.56 121 VAL A CA 1
ATOM 1045 C C . VAL A 1 121 ? -1.634 0.672 11.999 1.00 89.56 121 VAL A C 1
ATOM 1047 O O . VAL A 1 121 ? -1.728 1.364 10.986 1.00 89.56 121 VAL A O 1
ATOM 1050 N N . VAL A 1 122 ? -0.465 0.314 12.528 1.00 87.56 122 VAL A N 1
ATOM 1051 C CA . VAL A 1 122 ? 0.838 0.710 11.973 1.00 87.56 122 VAL A CA 1
ATOM 1052 C C . VAL A 1 122 ? 1.515 -0.502 11.351 1.00 87.56 122 VAL A C 1
ATOM 1054 O O . VAL A 1 122 ? 1.746 -1.510 12.012 1.00 87.56 122 VAL A O 1
ATOM 1057 N N . PHE A 1 123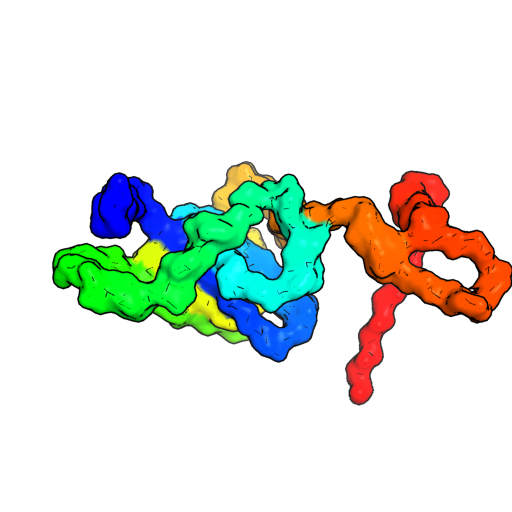 ? 1.829 -0.435 10.060 1.00 86.62 123 PHE A N 1
ATOM 1058 C CA . PHE A 1 123 ? 2.421 -1.548 9.321 1.00 86.62 123 PHE A CA 1
ATOM 1059 C C . PHE A 1 123 ? 3.894 -1.287 9.023 1.00 86.62 123 PHE A C 1
ATOM 1061 O O . PHE A 1 123 ? 4.237 -0.468 8.166 1.00 86.62 123 PHE A O 1
ATOM 1068 N N . LYS A 1 124 ? 4.763 -2.047 9.696 1.00 79.06 124 LYS A N 1
ATOM 1069 C CA . LYS A 1 124 ? 6.225 -1.875 9.647 1.00 79.06 124 LYS A CA 1
ATOM 1070 C C . LYS A 1 124 ? 6.905 -2.686 8.547 1.00 79.06 124 LYS A C 1
ATOM 1072 O O . LYS A 1 124 ? 7.947 -2.295 8.025 1.00 79.06 124 LYS A O 1
ATOM 1077 N N . SER A 1 125 ? 6.306 -3.808 8.157 1.00 71.12 125 SER A N 1
ATOM 1078 C CA . SER A 1 125 ? 6.745 -4.619 7.019 1.00 71.12 125 SER A CA 1
ATOM 1079 C C . SER A 1 125 ? 5.634 -5.567 6.597 1.00 71.12 125 SER A C 1
ATOM 1081 O O . SER A 1 125 ? 5.084 -6.266 7.443 1.00 71.12 125 SER A O 1
ATOM 1083 N N . HIS A 1 126 ? 5.345 -5.638 5.300 1.00 68.50 126 HIS A N 1
ATOM 1084 C CA . HIS A 1 126 ? 4.484 -6.660 4.729 1.00 68.50 126 HIS A CA 1
ATOM 1085 C C . HIS A 1 126 ? 4.855 -6.937 3.273 1.00 68.50 126 HIS A C 1
ATOM 1087 O O . HIS A 1 126 ? 4.658 -6.116 2.382 1.00 68.50 126 HIS A O 1
ATOM 1093 N N . THR A 1 127 ? 5.325 -8.147 2.989 1.00 63.34 127 THR A N 1
ATOM 1094 C CA . THR A 1 127 ? 5.656 -8.572 1.624 1.00 63.34 127 THR A CA 1
ATOM 1095 C C . THR A 1 127 ? 5.046 -9.953 1.373 1.00 63.34 127 THR A C 1
ATOM 1097 O O . THR A 1 127 ? 5.428 -10.928 2.002 1.00 63.34 127 THR A O 1
ATOM 1100 N N . GLY A 1 128 ? 4.046 -10.054 0.486 1.00 58.22 128 GLY A N 1
ATOM 1101 C CA . GLY A 1 128 ? 3.624 -11.354 -0.076 1.00 58.22 128 GLY A CA 1
ATOM 1102 C C . GLY A 1 128 ? 2.258 -11.945 0.315 1.00 58.22 128 GLY A C 1
ATOM 1103 O O . GLY A 1 128 ? 1.841 -12.903 -0.329 1.00 58.22 128 GLY A O 1
ATOM 1104 N N . GLY A 1 129 ? 1.510 -11.394 1.277 1.00 63.81 129 GLY A N 1
ATOM 1105 C CA . GLY A 1 129 ? 0.186 -11.944 1.659 1.00 63.81 129 GLY A CA 1
ATOM 1106 C C . GLY A 1 129 ? -0.981 -11.654 0.712 1.00 63.81 129 GLY A C 1
ATOM 1107 O O . GLY A 1 129 ? -1.956 -12.401 0.675 1.00 63.81 129 GLY A O 1
ATOM 1108 N N . VAL A 1 130 ? -0.859 -10.627 -0.128 1.00 64.44 130 VAL A N 1
ATOM 1109 C CA . VAL A 1 130 ? -1.931 -10.204 -1.043 1.00 64.44 130 VAL A CA 1
ATOM 1110 C C . VAL A 1 130 ? -2.218 -11.238 -2.127 1.00 64.44 130 VAL A C 1
ATOM 1112 O O . VAL A 1 130 ? -3.374 -11.568 -2.378 1.00 64.44 130 VAL A O 1
ATOM 1115 N N . THR A 1 131 ? -1.174 -11.814 -2.723 1.00 67.19 131 THR A N 1
ATOM 1116 C CA . THR A 1 131 ? -1.303 -12.765 -3.835 1.00 67.19 131 THR A CA 1
ATOM 1117 C C . THR A 1 131 ? -2.042 -14.041 -3.429 1.00 67.19 131 THR A C 1
ATOM 1119 O O . THR A 1 131 ? -2.825 -14.584 -4.214 1.00 67.19 131 THR A O 1
ATOM 1122 N N . HIS A 1 132 ? -1.842 -14.511 -2.193 1.00 72.56 132 HIS A N 1
ATOM 1123 C CA . HIS A 1 132 ? -2.532 -15.700 -1.701 1.00 72.56 132 HIS A CA 1
ATOM 1124 C C . HIS A 1 132 ? -4.046 -15.477 -1.609 1.00 72.56 132 HIS A C 1
ATOM 1126 O O . HIS A 1 132 ? -4.814 -16.307 -2.080 1.00 72.56 132 HIS A O 1
ATOM 1132 N N . MET A 1 133 ? -4.492 -14.328 -1.098 1.00 71.00 133 MET A N 1
ATOM 1133 C CA . MET A 1 133 ? -5.924 -14.069 -0.907 1.00 71.00 133 MET A CA 1
ATOM 1134 C C . MET A 1 133 ? -6.724 -14.022 -2.210 1.00 71.00 133 MET A C 1
ATOM 1136 O O . MET A 1 133 ? -7.881 -14.422 -2.232 1.00 71.00 133 MET A O 1
ATOM 1140 N N . ILE A 1 134 ? -6.123 -13.543 -3.300 1.00 70.81 134 ILE A N 1
ATOM 1141 C CA . ILE A 1 134 ? -6.797 -13.479 -4.609 1.00 70.81 134 ILE A CA 1
ATOM 1142 C C . ILE A 1 134 ? -6.952 -14.876 -5.203 1.00 70.81 134 ILE A C 1
ATOM 1144 O O . ILE A 1 134 ? -7.955 -15.195 -5.837 1.00 70.81 134 ILE A O 1
ATOM 1148 N N . THR A 1 135 ? -5.910 -15.691 -5.043 1.00 75.81 135 THR A N 1
ATOM 1149 C CA . THR A 1 135 ? -5.839 -17.037 -5.620 1.00 75.81 135 THR A CA 1
ATOM 1150 C C . THR A 1 135 ? -6.585 -18.062 -4.771 1.00 75.81 135 THR A C 1
ATOM 1152 O O . THR A 1 135 ? -7.007 -19.098 -5.285 1.00 75.81 135 THR A O 1
ATOM 1155 N N . SER A 1 136 ? -6.787 -17.774 -3.486 1.00 80.50 136 SER A N 1
ATOM 1156 C CA . SER A 1 136 ? -7.517 -18.635 -2.570 1.00 80.50 136 SER A CA 1
ATOM 1157 C C . SER A 1 136 ? -9.018 -18.611 -2.839 1.00 80.50 136 SER A C 1
ATOM 1159 O O . SER A 1 136 ? -9.693 -17.579 -2.798 1.00 80.50 136 SER A O 1
ATOM 1161 N N . ASN A 1 137 ? -9.574 -19.803 -3.057 1.00 79.44 137 ASN A N 1
ATOM 1162 C CA . ASN A 1 137 ? -11.003 -19.965 -3.271 1.00 79.44 137 ASN A CA 1
ATOM 1163 C C . ASN A 1 137 ? -11.838 -19.706 -2.006 1.00 79.44 137 ASN A C 1
ATOM 1165 O O . ASN A 1 137 ? -13.027 -19.413 -2.143 1.00 79.44 137 ASN A O 1
ATOM 1169 N N . SER A 1 138 ? -11.229 -19.837 -0.825 1.00 82.88 138 SER A N 1
ATOM 1170 C CA . SER A 1 138 ? -11.854 -19.693 0.494 1.00 82.88 138 SER A CA 1
ATOM 1171 C C . SER A 1 138 ? -11.658 -18.312 1.123 1.00 82.88 138 SER A C 1
ATOM 1173 O O . SER A 1 138 ? -12.211 -18.057 2.193 1.00 82.88 138 SER A O 1
ATOM 1175 N N . SER A 1 139 ? -10.937 -17.404 0.456 1.00 83.62 139 SER A N 1
ATOM 1176 C CA . SER A 1 139 ? -10.713 -16.057 0.975 1.00 83.62 139 SER A CA 1
ATOM 1177 C C . SER A 1 139 ? -12.026 -15.299 1.149 1.00 83.62 139 SER A C 1
ATOM 1179 O O . SER A 1 139 ? -12.830 -15.181 0.219 1.00 83.62 139 SER A O 1
ATOM 1181 N N . ILE A 1 140 ? -12.202 -14.698 2.327 1.00 86.06 140 ILE A N 1
ATOM 1182 C CA . ILE A 1 140 ? -13.349 -13.833 2.632 1.00 86.06 140 ILE A CA 1
ATOM 1183 C C . ILE A 1 140 ? -13.400 -12.590 1.733 1.00 86.06 140 ILE A C 1
ATOM 1185 O O . ILE A 1 140 ? -14.473 -12.044 1.489 1.00 86.06 140 ILE A O 1
ATOM 1189 N N . TYR A 1 141 ? -12.253 -12.175 1.188 1.00 85.19 141 TYR A N 1
ATOM 1190 C CA . TYR A 1 141 ? -12.145 -11.013 0.311 1.00 85.19 141 TYR A CA 1
ATOM 1191 C C . TYR A 1 141 ? -12.376 -11.359 -1.158 1.00 85.19 141 TYR A C 1
ATOM 1193 O O . TYR A 1 141 ? -12.526 -10.458 -1.978 1.00 85.19 141 TYR A O 1
ATOM 1201 N N . ARG A 1 142 ? -12.454 -12.646 -1.520 1.00 83.88 142 ARG A N 1
ATOM 1202 C CA . ARG A 1 142 ? -12.495 -13.089 -2.919 1.00 83.88 142 ARG A CA 1
ATOM 1203 C C . ARG A 1 142 ? -13.571 -12.390 -3.744 1.00 83.88 142 ARG A C 1
ATOM 1205 O O . ARG A 1 142 ? -13.284 -11.953 -4.856 1.00 83.88 142 ARG A O 1
ATOM 1212 N N . LYS A 1 143 ? -14.798 -12.292 -3.221 1.00 86.19 143 LYS A N 1
ATOM 1213 C CA . LYS A 1 143 ? -15.905 -11.623 -3.922 1.00 86.19 143 LYS A CA 1
ATOM 1214 C C . LYS A 1 143 ? -15.557 -10.162 -4.203 1.00 86.19 143 LYS A C 1
ATOM 1216 O O . LYS A 1 143 ? -15.622 -9.744 -5.350 1.00 86.19 143 LYS A O 1
ATOM 1221 N N . PHE A 1 144 ? -15.136 -9.429 -3.178 1.00 86.44 144 PHE A N 1
ATOM 1222 C CA . PHE A 1 144 ? -14.757 -8.027 -3.318 1.00 86.44 144 PHE A CA 1
ATOM 1223 C C . PHE A 1 144 ? -13.632 -7.839 -4.345 1.00 86.44 144 PHE A C 1
ATOM 1225 O O . PHE A 1 144 ? -13.709 -6.979 -5.214 1.00 86.44 144 PHE A O 1
ATOM 1232 N N . LEU A 1 145 ? -12.622 -8.708 -4.314 1.00 83.31 145 LEU A N 1
ATOM 1233 C CA . LEU A 1 145 ? -11.476 -8.617 -5.215 1.00 83.31 145 LEU A CA 1
ATOM 1234 C C . LEU A 1 145 ? -11.809 -8.956 -6.663 1.00 83.31 145 LEU A C 1
ATOM 1236 O O . LEU A 1 145 ? -11.406 -8.229 -7.561 1.00 83.31 145 LEU A O 1
ATOM 1240 N N . THR A 1 146 ? -12.534 -10.046 -6.893 1.00 82.50 146 THR A N 1
ATOM 1241 C CA . THR A 1 146 ? -12.749 -10.578 -8.248 1.00 82.50 146 THR A CA 1
ATOM 1242 C C . THR A 1 146 ? -14.010 -10.051 -8.920 1.00 82.50 146 THR A C 1
ATOM 1244 O O . THR A 1 146 ? -14.051 -9.994 -10.143 1.00 82.50 146 THR A O 1
ATOM 1247 N N . ILE A 1 147 ? -15.034 -9.682 -8.145 1.00 84.25 147 ILE A N 1
ATOM 1248 C CA . ILE A 1 147 ? -16.327 -9.225 -8.667 1.00 84.25 147 ILE A CA 1
ATOM 1249 C C . ILE A 1 147 ? -16.446 -7.707 -8.553 1.00 84.25 147 ILE A C 1
ATOM 1251 O O . ILE A 1 147 ? -16.770 -7.066 -9.543 1.00 84.25 147 ILE A O 1
ATOM 1255 N N . ASP A 1 148 ? -16.177 -7.127 -7.379 1.00 85.94 148 ASP A N 1
ATOM 1256 C CA . ASP A 1 148 ? -16.426 -5.692 -7.168 1.00 85.94 148 ASP A CA 1
ATOM 1257 C C . ASP A 1 148 ? -15.283 -4.820 -7.721 1.00 85.94 148 ASP A C 1
ATOM 1259 O O . ASP A 1 148 ? -15.532 -3.756 -8.283 1.00 85.94 148 ASP A O 1
ATOM 1263 N N . LEU A 1 149 ? -14.032 -5.272 -7.577 1.00 81.62 149 LEU A N 1
ATOM 1264 C CA . LEU A 1 149 ? -12.845 -4.581 -8.096 1.00 81.62 149 LEU A CA 1
ATOM 1265 C C . LEU A 1 149 ? -12.340 -5.122 -9.440 1.00 81.62 149 LEU A C 1
ATOM 1267 O O . LEU A 1 149 ? -11.418 -4.534 -10.003 1.00 81.62 149 LEU A O 1
ATOM 1271 N N . GLU A 1 150 ? -12.900 -6.234 -9.926 1.00 87.50 150 GLU A N 1
ATOM 1272 C CA . GLU A 1 150 ? -12.474 -6.913 -11.162 1.00 87.50 150 GLU A CA 1
ATOM 1273 C C . GLU A 1 150 ? -10.948 -7.157 -11.230 1.00 87.50 150 GLU A C 1
ATOM 1275 O O . GLU A 1 150 ? -10.319 -7.077 -12.287 1.00 87.50 150 GLU A O 1
ATOM 1280 N N . MET A 1 151 ? -10.331 -7.443 -10.078 1.00 84.94 151 MET A N 1
ATOM 1281 C CA . MET A 1 151 ? -8.907 -7.738 -9.959 1.00 84.94 151 MET A CA 1
ATOM 1282 C C . MET A 1 151 ? -8.635 -9.239 -10.043 1.00 84.94 151 MET A C 1
ATOM 1284 O O . MET A 1 151 ? -9.387 -10.086 -9.557 1.00 84.94 151 MET A O 1
ATOM 1288 N N . ASN A 1 152 ? -7.468 -9.557 -10.584 1.00 83.12 152 ASN A N 1
ATOM 1289 C CA . ASN A 1 152 ? -6.945 -10.898 -10.746 1.00 83.12 152 ASN A CA 1
ATOM 1290 C C . ASN A 1 152 ? -5.454 -10.917 -10.362 1.00 83.12 152 ASN A C 1
ATOM 1292 O O . ASN A 1 152 ? -4.807 -9.866 -10.294 1.00 83.12 152 ASN A O 1
ATOM 1296 N N . PRO A 1 153 ? -4.875 -12.103 -10.105 1.00 81.50 153 PRO A N 1
ATOM 1297 C CA . PRO A 1 153 ? -3.479 -12.212 -9.687 1.00 81.50 153 PRO A CA 1
ATOM 1298 C C . PRO A 1 153 ? -2.497 -11.546 -10.661 1.00 81.50 153 PRO A C 1
ATOM 1300 O O . PRO A 1 153 ? -1.479 -11.007 -10.232 1.00 81.50 153 PRO A O 1
ATOM 1303 N N . GLU A 1 154 ? -2.808 -11.548 -11.959 1.00 83.88 154 GLU A N 1
ATOM 1304 C CA . GLU A 1 154 ? -1.943 -11.013 -13.010 1.00 83.88 154 GLU A CA 1
ATOM 1305 C C . GLU A 1 154 ? -1.961 -9.481 -13.098 1.00 83.88 154 GLU A C 1
ATOM 1307 O O . GLU A 1 154 ? -0.973 -8.889 -13.532 1.00 83.88 154 GLU A O 1
ATOM 1312 N N . ASN A 1 155 ? -3.060 -8.824 -12.707 1.00 86.56 155 ASN A N 1
ATOM 1313 C CA . ASN A 1 155 ? -3.219 -7.374 -12.860 1.00 86.56 155 ASN A CA 1
ATOM 1314 C C . ASN A 1 155 ? -3.204 -6.603 -11.535 1.00 86.56 155 ASN A C 1
ATOM 1316 O O . ASN A 1 155 ? -2.917 -5.408 -11.560 1.00 86.56 155 ASN A O 1
ATOM 1320 N N . MET A 1 156 ? -3.444 -7.254 -10.389 1.00 83.50 156 MET A N 1
ATOM 1321 C CA . MET A 1 156 ? -3.684 -6.557 -9.124 1.00 83.50 156 MET A CA 1
ATOM 1322 C C . MET A 1 156 ? -2.551 -5.603 -8.759 1.00 83.50 156 MET A C 1
ATOM 1324 O O . MET A 1 156 ? -2.803 -4.452 -8.405 1.00 83.50 156 MET A O 1
ATOM 1328 N N . PHE A 1 157 ? -1.303 -6.069 -8.855 1.00 83.00 157 PHE A N 1
ATOM 1329 C CA . PHE A 1 157 ? -0.165 -5.217 -8.538 1.00 83.00 157 PHE A CA 1
ATOM 1330 C C . PHE A 1 157 ? -0.152 -3.978 -9.435 1.00 83.00 157 PHE A C 1
ATOM 1332 O O . PHE A 1 157 ? -0.015 -2.874 -8.927 1.00 83.00 157 PHE A O 1
ATOM 1339 N N . GLY A 1 158 ? -0.366 -4.143 -10.744 1.00 83.12 158 GLY A N 1
ATOM 1340 C CA . GLY A 1 158 ? -0.448 -3.034 -11.694 1.00 83.12 158 GLY A CA 1
ATOM 1341 C C . GLY A 1 158 ? -1.603 -2.077 -11.391 1.00 83.12 158 GLY A C 1
ATOM 1342 O O . GLY A 1 158 ? -1.394 -0.868 -11.367 1.00 83.12 158 GLY A O 1
ATOM 1343 N N . CYS A 1 159 ? -2.798 -2.593 -11.099 1.00 83.06 159 CYS A N 1
ATOM 1344 C CA . CYS A 1 159 ? -3.972 -1.784 -10.764 1.00 83.06 159 CYS A CA 1
ATOM 1345 C C . CYS A 1 159 ? -3.744 -0.932 -9.507 1.00 83.06 159 CYS A C 1
ATOM 1347 O O . CYS A 1 159 ? -3.944 0.280 -9.546 1.00 83.06 159 CYS A O 1
ATOM 1349 N N . LEU A 1 160 ? -3.267 -1.544 -8.419 1.00 82.94 160 LEU A N 1
ATOM 1350 C CA . LEU A 1 160 ? -2.959 -0.841 -7.167 1.00 82.94 160 LEU A CA 1
ATOM 1351 C C . LEU A 1 160 ? -1.785 0.127 -7.329 1.00 82.94 160 LEU A C 1
ATOM 1353 O O . LEU A 1 160 ? -1.750 1.208 -6.742 1.00 82.94 160 LEU A O 1
ATOM 1357 N N . TYR A 1 161 ? -0.808 -0.258 -8.143 1.00 81.69 161 TYR A N 1
ATOM 1358 C CA . TYR A 1 161 ? 0.329 0.586 -8.453 1.00 81.69 161 TYR A CA 1
ATOM 1359 C C . TYR A 1 161 ? -0.107 1.844 -9.191 1.00 81.69 161 TYR A C 1
ATOM 1361 O O . TYR A 1 161 ? 0.246 2.946 -8.785 1.00 81.69 161 TYR A O 1
ATOM 1369 N N . HIS A 1 162 ? -0.925 1.706 -10.227 1.00 78.12 162 HIS A N 1
ATOM 1370 C CA . HIS A 1 162 ? -1.405 2.841 -11.003 1.00 78.12 162 HIS A CA 1
ATOM 1371 C C . HIS A 1 162 ? -2.468 3.677 -10.278 1.00 78.12 162 HIS A C 1
ATOM 1373 O O . HIS A 1 162 ? -2.623 4.849 -10.612 1.00 78.12 162 HIS A O 1
ATOM 1379 N N . SER A 1 163 ? -3.156 3.141 -9.262 1.00 77.69 163 SER A N 1
ATOM 1380 C CA . SER A 1 163 ? -4.025 3.957 -8.403 1.00 77.69 163 SER A CA 1
ATOM 1381 C C . SER A 1 163 ? -3.218 4.850 -7.451 1.00 77.69 163 SER A C 1
ATOM 1383 O O . SER A 1 163 ? -3.598 5.995 -7.202 1.00 77.69 163 SER A O 1
ATOM 1385 N N . LEU A 1 164 ? -2.080 4.361 -6.943 1.00 75.62 164 LEU A N 1
ATOM 1386 C CA . LEU A 1 164 ? -1.210 5.112 -6.029 1.00 75.62 164 LEU A CA 1
ATOM 1387 C C . LEU A 1 164 ? -0.201 6.024 -6.729 1.00 75.62 164 LEU A C 1
ATOM 1389 O O . LEU A 1 164 ? 0.127 7.090 -6.211 1.00 75.62 164 LEU A O 1
ATOM 1393 N N . PHE A 1 165 ? 0.319 5.606 -7.881 1.00 73.88 165 PHE A N 1
ATOM 1394 C CA . PHE A 1 165 ? 1.431 6.268 -8.548 1.00 73.88 165 PHE A CA 1
ATOM 1395 C C . PHE A 1 165 ? 1.011 6.851 -9.885 1.00 73.88 165 PHE A C 1
ATOM 1397 O O . PHE A 1 165 ? 0.586 6.140 -10.795 1.00 73.88 165 PHE A O 1
ATOM 1404 N N . THR A 1 166 ? 1.222 8.156 -10.036 1.00 70.88 166 THR A N 1
ATOM 1405 C CA . THR A 1 166 ? 1.068 8.847 -11.314 1.00 70.88 166 THR A CA 1
ATOM 1406 C C . THR A 1 166 ? 2.321 9.651 -11.600 1.00 70.88 166 THR A C 1
ATOM 1408 O O . THR A 1 166 ? 2.581 10.699 -11.011 1.00 70.88 166 THR A O 1
ATOM 1411 N N . TYR A 1 167 ? 3.100 9.158 -12.554 1.00 68.44 167 TYR A N 1
ATOM 1412 C CA . TYR A 1 167 ? 4.331 9.809 -12.959 1.00 68.44 167 TYR A CA 1
ATOM 1413 C C . TYR A 1 167 ? 4.064 11.136 -13.664 1.00 68.44 167 TYR A C 1
ATOM 1415 O O . TYR A 1 167 ? 3.438 11.185 -14.724 1.00 68.44 167 TYR A O 1
ATOM 1423 N N . ARG A 1 168 ? 4.610 12.221 -13.112 1.00 69.69 168 ARG A N 1
ATOM 1424 C CA . ARG A 1 168 ? 4.593 13.528 -13.769 1.00 69.69 168 ARG A CA 1
ATOM 1425 C C . ARG A 1 168 ? 5.680 13.588 -14.837 1.00 69.69 168 ARG A C 1
ATOM 1427 O O . ARG A 1 168 ? 6.844 13.293 -14.578 1.00 69.69 168 ARG A O 1
ATOM 1434 N N . PHE A 1 169 ? 5.311 14.036 -16.033 1.00 70.50 169 PHE A N 1
ATOM 1435 C CA . PHE A 1 169 ? 6.232 14.131 -17.168 1.00 70.50 169 PHE A CA 1
ATOM 1436 C C . PHE A 1 169 ? 7.513 14.950 -16.887 1.00 70.50 169 PHE A C 1
ATOM 1438 O O . PHE A 1 169 ? 8.589 14.476 -17.252 1.00 70.50 169 PHE A O 1
ATOM 1445 N N . PRO A 1 170 ? 7.470 16.106 -16.186 1.00 71.06 170 PRO A N 1
ATOM 1446 C CA . PRO A 1 170 ? 8.689 16.836 -15.818 1.00 71.06 170 PRO A CA 1
ATOM 1447 C C . PRO A 1 170 ? 9.646 16.024 -14.937 1.00 71.06 170 PRO A C 1
ATOM 1449 O O . PRO A 1 170 ? 10.862 16.111 -15.096 1.00 71.06 170 PRO A O 1
ATOM 1452 N N . GLU A 1 171 ? 9.102 15.196 -14.044 1.00 71.50 171 GLU A N 1
ATOM 1453 C CA . GLU A 1 171 ? 9.909 14.351 -13.168 1.00 71.50 171 GLU A CA 1
ATOM 1454 C C . GLU A 1 171 ? 10.531 13.182 -13.935 1.00 71.50 171 GLU A C 1
ATOM 1456 O O . GLU A 1 171 ? 11.706 12.867 -13.750 1.00 71.50 171 GLU A O 1
ATOM 1461 N N . LEU A 1 172 ? 9.778 12.589 -14.866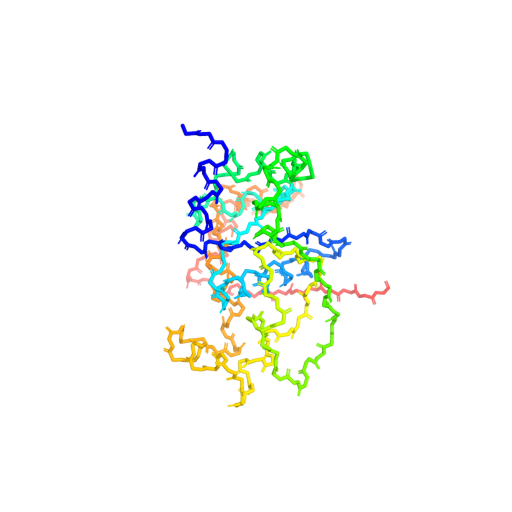 1.00 72.06 172 LEU A N 1
ATOM 1462 C CA . LEU A 1 172 ? 10.318 11.588 -15.785 1.00 72.06 172 LEU A CA 1
ATOM 1463 C C . LEU A 1 172 ? 11.494 12.154 -16.590 1.00 72.06 172 LEU A C 1
ATOM 1465 O O . LEU A 1 172 ? 12.517 11.487 -16.706 1.00 72.06 172 LEU A O 1
ATOM 1469 N N . ILE A 1 173 ? 11.391 13.393 -17.092 1.00 72.31 173 ILE A N 1
ATOM 1470 C CA . ILE A 1 173 ? 12.487 14.061 -17.815 1.00 72.31 173 ILE A C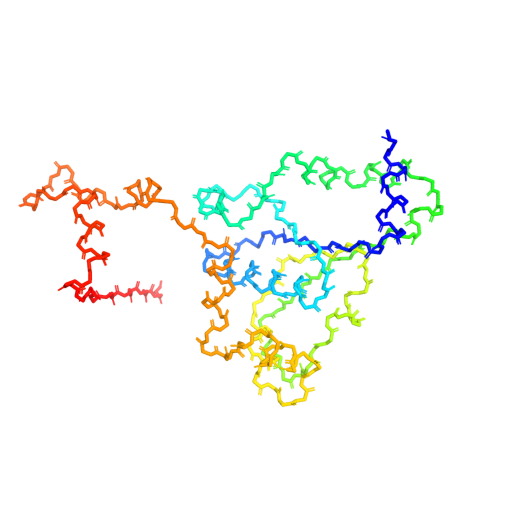A 1
ATOM 1471 C C . ILE A 1 173 ? 13.731 14.196 -16.931 1.00 72.31 173 ILE A C 1
ATOM 1473 O O . ILE A 1 173 ? 14.834 13.921 -17.402 1.00 72.31 173 ILE A O 1
ATOM 1477 N N . ARG A 1 174 ? 13.559 14.596 -15.663 1.00 70.75 174 ARG A N 1
ATOM 1478 C CA . ARG A 1 174 ? 14.660 14.768 -14.700 1.00 70.75 174 ARG A CA 1
ATOM 1479 C C . ARG A 1 174 ? 15.376 13.449 -14.392 1.00 70.75 174 ARG A C 1
ATOM 1481 O O . ARG A 1 174 ? 16.578 13.457 -14.147 1.00 70.75 174 ARG A O 1
ATOM 1488 N N . ARG A 1 175 ? 14.642 12.331 -14.397 1.00 69.38 175 ARG A N 1
ATOM 1489 C CA . ARG A 1 175 ? 15.163 10.992 -14.069 1.00 69.38 175 ARG A CA 1
ATOM 1490 C C . ARG A 1 175 ? 15.745 10.230 -15.251 1.00 69.38 175 ARG A C 1
ATOM 1492 O O . ARG A 1 175 ? 16.473 9.266 -15.029 1.00 69.38 175 ARG A O 1
ATOM 1499 N N . VAL A 1 176 ? 15.440 10.625 -16.486 1.00 71.81 176 VAL A N 1
ATOM 1500 C CA . VAL A 1 176 ? 16.093 10.048 -17.666 1.00 71.81 176 VAL A CA 1
ATOM 1501 C C . VAL A 1 176 ? 17.572 10.411 -17.587 1.00 71.81 176 VAL A C 1
ATOM 1503 O O . VAL A 1 176 ? 17.888 11.605 -17.607 1.00 71.81 176 VAL A O 1
ATOM 1506 N N . PRO A 1 177 ? 18.478 9.420 -17.486 1.00 62.16 177 PRO A N 1
ATOM 1507 C CA . PRO A 1 177 ? 19.897 9.700 -17.416 1.00 62.16 177 PRO A CA 1
ATOM 1508 C C . PRO A 1 177 ? 20.271 10.523 -18.644 1.00 62.16 177 PRO A C 1
ATOM 1510 O O . PRO A 1 177 ? 20.061 10.084 -19.777 1.00 62.16 177 PRO A O 1
ATOM 1513 N N . LEU A 1 178 ? 20.823 11.716 -18.425 1.00 56.38 178 LEU A N 1
ATOM 1514 C CA . LEU A 1 178 ? 21.591 12.390 -19.459 1.00 56.38 178 LEU A CA 1
ATOM 1515 C C . LEU A 1 178 ? 22.769 11.458 -19.723 1.00 56.38 178 LEU A C 1
ATOM 1517 O O . LEU A 1 178 ? 23.711 11.422 -18.932 1.00 56.38 178 LEU A O 1
ATOM 1521 N N . ILE A 1 179 ? 22.671 10.629 -20.763 1.00 52.00 179 ILE A N 1
ATOM 1522 C CA . ILE A 1 179 ? 23.797 9.838 -21.246 1.00 52.00 179 ILE A CA 1
ATOM 1523 C C . ILE A 1 179 ? 24.855 10.862 -21.640 1.00 52.00 179 ILE A C 1
ATOM 1525 O O . ILE A 1 179 ? 24.778 11.457 -22.706 1.00 52.00 179 ILE A O 1
ATOM 1529 N N . SER A 1 180 ? 25.755 11.110 -20.689 1.00 44.19 180 SER A N 1
ATOM 1530 C CA . SER A 1 180 ? 27.038 11.790 -20.770 1.00 44.19 180 SER A CA 1
ATOM 1531 C C . SER A 1 180 ? 27.107 13.019 -21.680 1.00 44.19 180 SER A C 1
ATOM 1533 O O . SER A 1 180 ? 27.048 12.940 -22.903 1.00 44.19 180 SER A O 1
ATOM 1535 N N . SER A 1 181 ? 27.508 14.128 -21.070 1.00 48.56 181 SER A N 1
ATOM 1536 C CA . SER A 1 181 ? 28.198 15.282 -21.664 1.00 48.56 181 SER A CA 1
ATOM 1537 C C . SER A 1 181 ? 29.375 14.956 -22.614 1.00 48.56 181 SER A C 1
ATOM 1539 O O . SER A 1 181 ? 29.976 15.876 -23.152 1.00 48.56 181 SER A O 1
ATOM 1541 N N . ASN A 1 182 ? 29.670 13.678 -22.872 1.00 52.16 182 ASN A N 1
ATOM 1542 C CA . ASN A 1 182 ? 30.547 13.158 -23.913 1.00 52.16 182 ASN A CA 1
ATOM 1543 C C . ASN A 1 182 ? 29.907 11.900 -24.539 1.00 52.16 182 ASN A C 1
ATOM 1545 O O . ASN A 1 182 ? 30.070 10.833 -23.961 1.00 52.16 182 ASN A O 1
ATOM 1549 N N . ASN A 1 183 ? 29.172 11.999 -25.661 1.00 43.66 183 ASN A N 1
ATOM 1550 C CA . ASN A 1 183 ? 29.198 11.046 -26.803 1.00 43.66 183 ASN A CA 1
ATOM 1551 C C . ASN A 1 183 ? 27.936 11.078 -27.707 1.00 43.66 183 ASN A C 1
ATOM 1553 O O . ASN A 1 183 ? 26.871 10.568 -27.378 1.00 43.66 183 ASN A O 1
ATOM 1557 N N . GLN A 1 184 ? 28.135 11.619 -28.913 1.00 51.69 184 GLN A N 1
ATOM 1558 C CA . GLN A 1 184 ? 27.769 11.100 -30.250 1.00 51.69 184 GLN A CA 1
ATOM 1559 C C . GLN A 1 184 ? 26.320 10.752 -30.663 1.00 51.69 184 GLN A C 1
ATOM 1561 O O . GLN A 1 184 ? 26.099 10.670 -31.867 1.00 51.69 184 GLN A O 1
ATOM 1566 N N . LEU A 1 185 ? 25.328 10.613 -29.776 1.00 55.91 185 LEU A N 1
ATOM 1567 C CA . LEU A 1 185 ? 23.943 10.282 -30.194 1.00 55.91 185 LEU A CA 1
ATOM 1568 C C . LEU A 1 185 ? 22.943 11.452 -30.127 1.00 55.91 185 LEU A C 1
ATOM 1570 O O . LEU A 1 185 ? 21.853 11.344 -30.672 1.00 55.91 185 LEU A O 1
ATOM 1574 N N . GLY A 1 186 ? 23.306 12.592 -29.526 1.00 58.56 186 GLY A N 1
ATOM 1575 C CA . GLY A 1 186 ? 22.608 13.879 -29.706 1.00 58.56 186 GLY A CA 1
ATOM 1576 C C . GLY A 1 186 ? 21.144 13.974 -29.241 1.00 58.56 186 GLY A C 1
ATOM 1577 O O . GLY A 1 186 ? 20.497 14.979 -29.529 1.00 58.56 186 GLY A O 1
ATOM 1578 N N . HIS A 1 187 ? 20.603 12.975 -28.541 1.00 68.56 187 HIS A N 1
ATOM 1579 C CA . HIS A 1 187 ? 19.201 12.979 -28.121 1.00 68.56 187 HIS A CA 1
ATOM 1580 C C . HIS A 1 187 ? 18.997 13.663 -26.765 1.00 68.56 187 HIS A C 1
ATOM 1582 O O . HIS A 1 187 ? 19.679 13.351 -25.790 1.00 68.56 187 HIS A O 1
ATOM 1588 N N . SER A 1 188 ? 18.021 14.570 -26.681 1.00 75.31 188 SER A N 1
ATOM 1589 C CA . SER A 1 188 ? 17.585 15.152 -25.406 1.00 75.31 188 SER A CA 1
ATOM 1590 C C . SER A 1 188 ? 16.784 14.140 -24.575 1.00 75.31 188 SER A C 1
ATOM 1592 O O . SER A 1 188 ? 16.149 13.237 -25.125 1.00 75.31 188 SER A O 1
ATOM 1594 N N . SER A 1 189 ? 16.727 14.315 -23.249 1.00 74.62 189 SER A N 1
ATOM 1595 C CA . SER A 1 189 ? 15.905 13.474 -22.357 1.00 74.62 189 SER A CA 1
ATOM 1596 C C . SER A 1 189 ? 14.438 13.393 -22.802 1.00 74.62 189 SER A C 1
ATOM 1598 O O . SER A 1 189 ? 13.803 12.346 -22.692 1.00 74.62 189 SER A O 1
ATOM 1600 N N . GLN A 1 190 ? 13.907 14.479 -23.373 1.00 76.25 190 GLN A N 1
ATOM 1601 C CA . GLN A 1 190 ? 12.563 14.508 -23.947 1.00 76.25 190 GLN A CA 1
ATOM 1602 C C . GLN A 1 190 ? 12.440 13.620 -25.193 1.00 76.25 190 GLN A C 1
ATOM 1604 O O . GLN A 1 190 ? 11.453 12.903 -25.318 1.00 76.25 190 GLN A O 1
ATOM 1609 N N . GLN A 1 191 ? 13.423 13.638 -26.097 1.00 76.88 191 GLN A N 1
ATOM 1610 C CA . GLN A 1 191 ? 13.428 12.788 -27.295 1.00 76.88 191 GLN A CA 1
ATOM 1611 C C . GLN A 1 191 ? 13.550 11.302 -26.935 1.00 76.88 191 GLN A C 1
ATOM 1613 O O . GLN A 1 191 ? 12.893 10.460 -27.551 1.00 76.88 191 GLN A O 1
ATOM 1618 N N . ILE A 1 192 ? 14.333 10.981 -25.901 1.00 77.00 192 ILE A N 1
ATOM 1619 C CA . ILE A 1 192 ? 14.435 9.621 -25.359 1.00 77.00 192 ILE A CA 1
ATOM 1620 C C . ILE A 1 192 ? 13.072 9.171 -24.819 1.00 77.00 192 ILE A C 1
ATOM 1622 O O . ILE A 1 192 ? 12.573 8.125 -25.226 1.00 77.00 192 ILE A O 1
ATOM 1626 N N . LEU A 1 193 ? 12.419 9.982 -23.978 1.00 76.81 193 LEU A N 1
ATOM 1627 C CA . LEU A 1 193 ? 11.082 9.666 -23.462 1.00 76.81 193 LEU A CA 1
ATOM 1628 C C . LEU A 1 193 ? 10.038 9.542 -24.565 1.00 76.81 193 LEU A C 1
ATOM 1630 O O . LEU A 1 193 ? 9.250 8.606 -24.548 1.00 76.81 193 LEU A O 1
ATOM 1634 N N . GLN A 1 194 ? 10.036 10.448 -25.542 1.00 76.88 194 GLN A N 1
ATOM 1635 C CA . GLN A 1 194 ? 9.126 10.372 -26.684 1.00 76.88 194 GLN A CA 1
ATOM 1636 C C . GLN A 1 194 ? 9.322 9.080 -27.473 1.00 76.88 194 GLN A C 1
ATOM 1638 O O . GLN A 1 194 ? 8.345 8.496 -27.921 1.00 76.88 194 GLN A O 1
ATOM 1643 N N . THR A 1 195 ? 10.561 8.607 -27.609 1.00 75.31 195 THR A N 1
ATOM 1644 C CA . THR A 1 195 ? 10.858 7.339 -28.283 1.00 75.31 195 THR A CA 1
ATOM 1645 C C . THR A 1 195 ? 10.396 6.139 -27.458 1.00 75.31 195 THR A C 1
ATOM 1647 O O . THR A 1 195 ? 9.795 5.226 -28.017 1.00 75.31 195 THR A O 1
ATOM 1650 N N . LEU A 1 196 ? 10.631 6.152 -26.141 1.00 73.69 196 LEU A N 1
ATOM 1651 C CA . LEU A 1 196 ? 10.222 5.085 -25.219 1.00 73.69 196 LEU A CA 1
ATOM 1652 C C . LEU A 1 196 ? 8.699 4.992 -25.045 1.00 73.69 196 LEU A C 1
ATOM 1654 O O . LEU A 1 196 ? 8.174 3.904 -24.848 1.00 73.69 196 LEU A O 1
ATOM 1658 N N . LEU A 1 197 ? 7.998 6.124 -25.117 1.00 75.25 197 LEU A N 1
ATOM 1659 C CA . LEU A 1 197 ? 6.543 6.217 -24.964 1.00 75.25 197 LEU A CA 1
ATOM 1660 C C . LEU A 1 197 ? 5.798 6.220 -26.311 1.00 75.25 197 LEU A C 1
ATOM 1662 O O . LEU A 1 197 ? 4.570 6.282 -26.340 1.00 75.25 197 LEU A O 1
ATOM 1666 N N . SER A 1 198 ? 6.521 6.194 -27.434 1.00 78.12 198 SER A N 1
ATOM 1667 C CA . SER A 1 198 ? 5.936 6.192 -28.776 1.00 78.12 198 SER A CA 1
ATOM 1668 C C . SER A 1 198 ? 5.219 4.874 -29.047 1.00 78.12 198 SER A C 1
ATOM 1670 O O . SER A 1 198 ? 5.813 3.808 -28.948 1.00 78.12 198 SER A O 1
ATOM 1672 N N . SER A 1 199 ? 3.980 4.944 -29.534 1.00 72.94 199 SER A N 1
ATOM 1673 C CA . SER A 1 199 ? 3.228 3.773 -30.009 1.00 72.94 199 SER A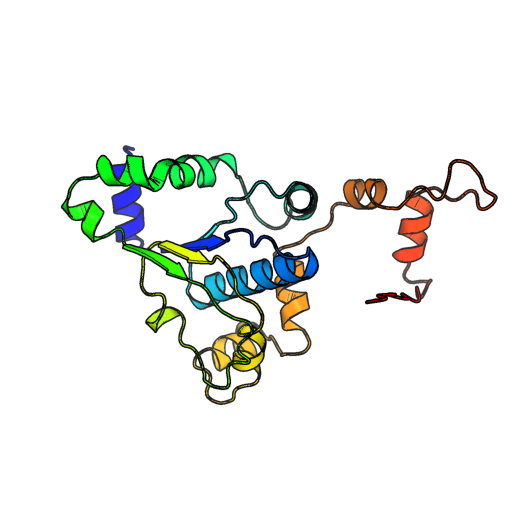 CA 1
ATOM 1674 C C . SER A 1 199 ? 3.790 3.143 -31.291 1.00 72.94 199 SER A C 1
ATOM 1676 O O . SER A 1 199 ? 3.325 2.087 -31.713 1.00 72.94 199 SER A O 1
ATOM 1678 N N . ARG A 1 200 ? 4.765 3.793 -31.941 1.00 74.00 200 ARG A N 1
ATOM 1679 C CA . ARG A 1 200 ? 5.421 3.314 -33.172 1.00 74.00 200 ARG A CA 1
ATOM 1680 C C . ARG A 1 200 ? 6.697 2.521 -32.904 1.00 74.00 200 ARG A C 1
ATOM 1682 O O . ARG A 1 200 ? 7.230 1.903 -33.821 1.00 74.00 200 ARG A O 1
ATOM 1689 N N . SER A 1 201 ? 7.188 2.577 -31.673 1.00 66.50 201 SER A N 1
ATOM 1690 C CA . SER A 1 201 ? 8.406 1.918 -31.229 1.00 66.50 201 SER A CA 1
ATOM 1691 C C . SER A 1 201 ? 7.998 0.875 -30.198 1.00 66.50 201 SER A C 1
ATOM 1693 O O . SER A 1 201 ? 7.283 1.202 -29.260 1.00 66.50 201 SER A O 1
ATOM 1695 N N . PHE A 1 202 ? 8.445 -0.369 -30.343 1.00 72.38 202 PHE A N 1
ATOM 1696 C CA . PHE A 1 202 ? 8.258 -1.385 -29.307 1.00 72.38 202 PHE A CA 1
ATOM 1697 C C . PHE A 1 202 ? 9.551 -1.458 -28.494 1.00 72.38 202 PHE A C 1
ATOM 1699 O O . PHE A 1 202 ? 10.477 -2.161 -28.909 1.00 72.38 202 PHE A O 1
ATOM 1706 N N . PRO A 1 203 ? 9.693 -0.679 -27.404 1.00 76.12 203 PRO A N 1
ATOM 1707 C CA . PRO A 1 203 ? 10.917 -0.708 -26.621 1.00 76.12 203 PRO A CA 1
ATOM 1708 C C . PRO A 1 203 ? 11.112 -2.107 -26.028 1.00 76.12 203 PRO A C 1
ATOM 1710 O O . PRO A 1 203 ? 10.217 -2.654 -25.385 1.00 76.12 203 PRO A O 1
ATOM 1713 N N . ILE A 1 204 ? 12.298 -2.681 -26.228 1.00 78.88 204 ILE A N 1
ATOM 1714 C CA . ILE A 1 204 ? 12.705 -3.913 -25.552 1.00 78.88 204 ILE A CA 1
ATOM 1715 C C . ILE A 1 204 ? 13.380 -3.505 -24.243 1.00 78.88 204 ILE A C 1
ATOM 1717 O O . ILE A 1 204 ? 14.482 -2.959 -24.246 1.00 78.88 204 ILE A O 1
ATOM 1721 N N . GLY A 1 205 ? 12.705 -3.749 -23.121 1.00 79.25 205 GLY A N 1
ATOM 1722 C CA . GLY A 1 205 ? 13.277 -3.553 -21.792 1.00 79.25 205 GLY A CA 1
ATOM 1723 C C . GLY A 1 205 ? 14.149 -4.742 -21.398 1.00 79.25 205 GLY A C 1
ATOM 1724 O O . GLY A 1 205 ? 13.655 -5.863 -21.313 1.00 79.25 205 GLY A O 1
ATOM 1725 N N . ILE A 1 206 ? 15.433 -4.505 -21.128 1.00 84.31 206 ILE A N 1
ATOM 1726 C CA . ILE A 1 206 ? 16.347 -5.516 -20.579 1.00 84.31 206 ILE A CA 1
ATOM 1727 C C . ILE A 1 206 ? 16.681 -5.108 -19.144 1.00 84.31 206 ILE A C 1
ATOM 1729 O O . ILE A 1 206 ? 17.470 -4.192 -18.918 1.00 84.31 206 ILE A O 1
ATOM 1733 N N . GLN A 1 207 ? 16.061 -5.771 -18.167 1.00 84.56 207 GLN A N 1
ATOM 1734 C CA . GLN A 1 207 ? 16.371 -5.580 -16.751 1.00 84.56 207 GLN A CA 1
ATOM 1735 C C . GLN A 1 207 ? 17.477 -6.555 -16.337 1.00 84.56 207 GLN A C 1
ATOM 1737 O O . GLN A 1 207 ? 17.275 -7.767 -16.342 1.00 84.56 207 GLN A O 1
ATOM 1742 N N . ILE A 1 208 ? 18.637 -6.027 -15.948 1.00 87.62 208 ILE A N 1
ATOM 1743 C CA . ILE A 1 208 ? 19.776 -6.824 -15.481 1.00 87.62 208 ILE A CA 1
ATOM 1744 C C . ILE A 1 208 ? 19.900 -6.660 -13.965 1.00 87.62 208 ILE A C 1
ATOM 1746 O O . ILE A 1 208 ? 19.999 -5.542 -13.463 1.00 87.62 208 ILE A O 1
ATOM 1750 N N . ARG A 1 209 ? 19.913 -7.779 -13.234 1.00 86.38 209 ARG A N 1
ATOM 1751 C CA . ARG A 1 209 ? 20.246 -7.843 -11.806 1.00 86.38 209 ARG A CA 1
ATOM 1752 C C . ARG A 1 209 ? 21.282 -8.948 -11.610 1.00 86.38 209 ARG A C 1
ATOM 1754 O O . ARG A 1 209 ? 20.935 -10.118 -11.711 1.00 86.38 209 ARG A O 1
ATOM 1761 N N . ALA A 1 210 ? 22.529 -8.571 -11.344 1.00 87.56 210 ALA A N 1
ATOM 1762 C CA . ALA A 1 210 ? 23.573 -9.492 -10.902 1.00 87.56 210 ALA A CA 1
ATOM 1763 C C . ALA A 1 210 ? 23.625 -9.462 -9.369 1.00 87.56 210 ALA A C 1
ATOM 1765 O O . ALA A 1 210 ? 23.663 -8.382 -8.780 1.00 87.56 210 ALA A O 1
ATOM 1766 N N . GLY A 1 211 ? 23.531 -10.628 -8.737 1.00 75.88 211 GLY A N 1
ATOM 1767 C CA . GLY A 1 211 ? 23.678 -10.793 -7.294 1.00 75.88 211 GLY A CA 1
ATOM 1768 C C . GLY A 1 211 ? 24.901 -11.653 -7.032 1.00 75.88 211 GLY A C 1
ATOM 1769 O O . GLY A 1 211 ? 24.739 -12.854 -6.851 1.00 75.88 211 GLY A O 1
ATOM 1770 N N . ASP A 1 212 ? 26.075 -11.029 -7.081 1.00 46.66 212 ASP A N 1
ATOM 1771 C CA . ASP A 1 212 ? 27.361 -11.616 -6.690 1.00 46.66 212 ASP A CA 1
ATOM 1772 C C . ASP A 1 212 ? 27.823 -11.008 -5.359 1.00 46.66 212 ASP A C 1
ATOM 1774 O O . ASP A 1 212 ? 27.620 -9.781 -5.173 1.00 46.66 212 ASP A O 1
#

Sequence (212 aa):
MTFEEQFQRIIQLNVRFLIYEKSLTGIADRIIHLITTYFIAVLTNRLFIFDQNWPELLDVMQSSLNYQPEFVIPWFSQMDLIIENLSLNLQEELTIEDYWFSLDRYNIDYDYEKHCRERIVVFKSHTGGVTHMITSNSSIYRKFLTIDLEMNPENMFGCLYHSLFTYRFPELIRRVPLISSNNQLGHSSQQILQTLLSSRSFPIGIQIRAGD

Radius of gyration: 21.0 Å; chains: 1; bounding box: 49×44×63 Å